Protein AF-G0P6K8-F1 (afdb_monomer_lite)

Secondary structure (DSSP, 8-state):
--HHHHHHHHHHHHHHHHHHHHHHHHHHHHHHHHHHHHHHHHHHHHHHHHHHHS---HHHHHHHHHHHHHHHHHHHHHHHHHHHHHHHHHHHHHHHHHHHHHHHHHHHHHHHHHHHHHHHHHHHHHHHHHHHHHHHHHHHHHHHHHHHHHHHHHHHHHHHHHHHHHHHHHHHHHHHHHHHHHHHHHHHHHHHHHHHHHHHHHHHHHHHHHS--HHHHHHHHHTTT-SS-------PPP------------------PPP---EEEEEE-SSTT--EEEEEE-SPP-----

Radius of gyration: 83.39 Å; chains: 1; bounding box: 131×69×242 Å

Organism: Caenorhabditis brenneri (NCBI:txid135651)

Structure (mmCIF, N/CA/C/O backbone):
data_AF-G0P6K8-F1
#
_entry.id   AF-G0P6K8-F1
#
loop_
_atom_site.group_PDB
_atom_site.id
_atom_site.type_symbol
_atom_site.label_atom_id
_atom_site.label_alt_id
_atom_site.label_comp_id
_atom_site.label_asym_id
_atom_site.label_entity_id
_atom_site.label_seq_id
_atom_site.pdbx_PDB_ins_code
_atom_site.Cartn_x
_atom_site.Cartn_y
_atom_site.Cartn_z
_atom_site.occupancy
_atom_site.B_iso_or_equiv
_atom_site.auth_seq_id
_atom_site.auth_comp_id
_atom_site.auth_asym_id
_atom_site.auth_atom_id
_atom_site.pdbx_PDB_model_num
ATOM 1 N N . MET A 1 1 ? 6.582 48.819 -122.903 1.00 53.62 1 MET A N 1
ATOM 2 C CA . MET A 1 1 ? 7.320 48.008 -121.915 1.00 53.62 1 MET A CA 1
ATOM 3 C C . MET A 1 1 ? 8.246 48.982 -121.225 1.00 53.62 1 MET A C 1
ATOM 5 O O . MET A 1 1 ? 9.101 49.530 -121.904 1.00 53.62 1 MET A O 1
ATOM 9 N N . ASP A 1 2 ? 7.953 49.317 -119.971 1.00 52.84 2 ASP A N 1
ATOM 10 C CA . ASP A 1 2 ? 8.555 50.463 -119.283 1.00 52.84 2 ASP A CA 1
ATOM 11 C C . ASP A 1 2 ? 10.047 50.235 -119.017 1.00 52.84 2 ASP A C 1
ATOM 13 O O . ASP A 1 2 ? 10.419 49.324 -118.277 1.00 52.84 2 ASP A O 1
ATOM 17 N N . GLU A 1 3 ? 10.904 51.078 -119.603 1.00 60.59 3 GLU A N 1
ATOM 18 C CA . GLU A 1 3 ? 12.368 51.032 -119.436 1.00 60.59 3 GLU A CA 1
ATOM 19 C C . GLU A 1 3 ? 12.798 51.116 -117.960 1.00 60.59 3 GLU A C 1
ATOM 21 O O . GLU A 1 3 ? 13.799 50.516 -117.561 1.00 60.59 3 GLU A O 1
ATOM 26 N N . ALA A 1 4 ? 11.997 51.783 -117.123 1.00 62.47 4 ALA A N 1
ATOM 27 C CA . ALA A 1 4 ? 12.200 51.859 -115.679 1.00 62.47 4 ALA A CA 1
ATOM 28 C C . ALA A 1 4 ? 12.105 50.481 -114.991 1.00 62.47 4 ALA A C 1
ATOM 30 O O . ALA A 1 4 ? 12.953 50.149 -114.165 1.00 62.47 4 ALA A O 1
ATOM 31 N N . ALA A 1 5 ? 11.146 49.636 -115.388 1.00 61.59 5 ALA A N 1
ATOM 32 C CA . ALA A 1 5 ? 10.978 48.297 -114.818 1.00 61.59 5 ALA A CA 1
ATOM 33 C C . ALA A 1 5 ? 12.117 47.345 -115.229 1.00 61.59 5 ALA A C 1
ATOM 35 O O . ALA A 1 5 ? 12.502 46.455 -114.470 1.00 61.59 5 ALA A O 1
ATOM 36 N N . THR A 1 6 ? 12.699 47.538 -116.418 1.00 63.38 6 THR A N 1
ATOM 37 C CA . THR A 1 6 ? 13.865 46.762 -116.871 1.00 63.38 6 THR A CA 1
ATOM 38 C C . THR A 1 6 ? 15.174 47.177 -116.193 1.00 63.38 6 THR A C 1
ATOM 40 O O . THR A 1 6 ? 16.008 46.309 -115.934 1.00 63.38 6 THR A O 1
ATOM 43 N N . LEU A 1 7 ? 15.344 48.461 -115.853 1.00 62.16 7 LEU A N 1
ATOM 44 C CA . LEU A 1 7 ? 16.498 48.966 -115.094 1.00 62.16 7 LEU A CA 1
ATOM 45 C C . LEU A 1 7 ? 16.468 48.511 -113.624 1.00 62.16 7 LEU A C 1
ATOM 47 O O . LEU A 1 7 ? 17.504 48.117 -113.087 1.00 62.16 7 LEU A O 1
ATOM 51 N N . GLU A 1 8 ? 15.290 48.472 -112.993 1.00 69.44 8 GLU A N 1
ATOM 52 C CA . GLU A 1 8 ? 15.123 47.895 -111.648 1.00 69.44 8 GLU A CA 1
ATOM 53 C C . GLU A 1 8 ? 15.393 46.380 -111.620 1.00 69.44 8 GLU A C 1
ATOM 55 O O . GLU A 1 8 ? 16.045 45.875 -110.709 1.00 69.44 8 GLU A O 1
ATOM 60 N N . LEU A 1 9 ? 14.969 45.629 -112.640 1.00 72.44 9 LEU A N 1
ATOM 61 C CA . LEU A 1 9 ? 15.262 44.192 -112.736 1.00 72.44 9 LEU A CA 1
ATOM 62 C C . LEU A 1 9 ? 16.755 43.890 -112.947 1.00 72.44 9 LEU A C 1
ATOM 64 O O . LEU A 1 9 ? 17.258 42.891 -112.427 1.00 72.44 9 LEU A O 1
ATOM 68 N N . GLN A 1 10 ? 17.472 44.732 -113.696 1.00 75.62 10 GLN A N 1
ATOM 69 C CA . GLN A 1 10 ? 18.919 44.592 -113.880 1.00 75.62 10 GLN A CA 1
ATOM 70 C C . GLN A 1 10 ? 19.691 44.924 -112.600 1.00 75.62 10 GLN A C 1
ATOM 72 O O . GLN A 1 10 ? 20.582 44.157 -112.236 1.00 75.62 10 GLN A O 1
ATOM 77 N N . SER A 1 11 ? 19.307 45.977 -111.871 1.00 77.62 11 SER A N 1
ATOM 78 C CA . SER A 1 11 ? 19.951 46.320 -110.597 1.00 77.62 11 SER A CA 1
ATOM 79 C C . SER A 1 11 ? 19.726 45.240 -109.533 1.00 77.62 11 SER A C 1
ATOM 81 O O . SER A 1 11 ? 20.667 44.839 -108.849 1.00 77.62 11 SER A O 1
ATOM 83 N N . VAL A 1 12 ? 18.521 44.661 -109.455 1.00 77.62 12 VAL A N 1
ATOM 84 C CA . VAL A 1 12 ? 18.243 43.512 -108.575 1.00 77.62 12 VAL A CA 1
ATOM 85 C C . VAL A 1 12 ? 19.089 42.296 -108.966 1.00 77.62 12 VAL A C 1
ATOM 87 O O . VAL A 1 12 ? 19.609 41.599 -108.093 1.00 77.62 12 VAL A O 1
ATOM 90 N N . LYS A 1 13 ? 19.283 42.038 -110.265 1.00 82.75 13 LYS A N 1
ATOM 91 C CA . LYS A 1 13 ? 20.112 40.922 -110.742 1.00 82.75 13 LYS A CA 1
ATOM 92 C C . LYS A 1 13 ? 21.596 41.116 -110.418 1.00 82.75 13 LYS A C 1
ATOM 94 O O . LYS A 1 13 ? 22.233 40.166 -109.974 1.00 82.75 13 LYS A O 1
ATOM 99 N N . GLU A 1 14 ? 22.126 42.328 -110.569 1.00 83.81 14 GLU A N 1
ATOM 100 C CA . GLU A 1 14 ? 23.500 42.657 -110.169 1.00 83.81 14 GLU A CA 1
ATOM 101 C C . GLU A 1 14 ? 23.711 42.500 -108.662 1.00 83.81 14 GLU A C 1
ATOM 103 O O . GLU A 1 14 ? 24.714 41.925 -108.239 1.00 83.81 14 GLU A O 1
ATOM 108 N N . VAL A 1 15 ? 22.744 42.928 -107.843 1.00 81.94 15 VAL A N 1
ATOM 109 C CA . VAL A 1 15 ? 22.785 42.726 -106.387 1.00 81.94 15 VAL A CA 1
ATOM 110 C C . VAL A 1 15 ? 22.786 41.234 -106.046 1.00 81.94 15 VAL A C 1
ATOM 112 O O . VAL A 1 15 ? 23.606 40.792 -105.244 1.00 81.94 15 VAL A O 1
ATOM 115 N N . VAL A 1 16 ? 21.932 40.429 -106.685 1.00 82.75 16 VAL A N 1
ATOM 116 C CA . VAL A 1 16 ? 21.894 38.971 -106.471 1.00 82.75 16 VAL A CA 1
ATOM 117 C C . VAL A 1 16 ? 23.196 38.298 -106.913 1.00 82.75 16 VAL A C 1
ATOM 119 O O . VAL A 1 16 ? 23.698 37.415 -106.214 1.00 82.75 16 VAL A O 1
ATOM 122 N N . ASP A 1 17 ? 23.771 38.702 -108.044 1.00 86.69 17 ASP A N 1
ATOM 123 C CA . ASP A 1 17 ? 25.026 38.135 -108.539 1.00 86.69 17 ASP A CA 1
ATOM 124 C C . ASP A 1 17 ? 26.228 38.550 -107.675 1.00 86.69 17 ASP A C 1
ATOM 126 O O . ASP A 1 17 ? 27.128 37.733 -107.455 1.00 86.69 17 ASP A O 1
ATOM 130 N N . ASN A 1 18 ? 26.220 39.758 -107.105 1.00 86.62 18 ASN A N 1
ATOM 131 C CA . ASN A 1 18 ? 27.211 40.187 -106.117 1.00 86.62 18 ASN A CA 1
ATOM 132 C C . ASN A 1 18 ? 27.072 39.401 -104.809 1.00 86.62 18 ASN A C 1
ATOM 134 O O . ASN A 1 18 ? 28.056 38.824 -104.352 1.00 86.62 18 ASN A O 1
ATOM 138 N N . ILE A 1 19 ? 25.851 39.233 -104.285 1.00 84.50 19 ILE A N 1
ATOM 139 C CA . ILE A 1 19 ? 25.597 38.385 -103.108 1.00 84.50 19 ILE A CA 1
ATOM 140 C C . ILE A 1 19 ? 26.076 36.950 -103.362 1.00 84.50 19 ILE A C 1
ATOM 142 O O . ILE A 1 19 ? 26.694 36.337 -102.492 1.00 84.50 19 ILE A O 1
ATOM 146 N N . ARG A 1 20 ? 25.852 36.393 -104.559 1.00 86.00 20 ARG A N 1
ATOM 147 C CA . ARG A 1 20 ? 26.347 35.053 -104.920 1.00 86.00 20 ARG A CA 1
ATOM 148 C C . ARG A 1 20 ? 27.871 34.978 -104.946 1.00 86.00 20 ARG A C 1
ATOM 150 O O . ARG A 1 20 ? 28.426 33.984 -104.471 1.00 86.00 20 ARG A O 1
ATOM 157 N N . LYS A 1 21 ? 28.551 35.988 -105.497 1.00 88.19 21 LYS A N 1
ATOM 158 C CA . LYS A 1 21 ? 30.021 36.056 -105.516 1.00 88.19 21 LYS A CA 1
ATOM 159 C C . LYS A 1 21 ? 30.587 36.170 -104.102 1.00 88.19 21 LYS A C 1
ATOM 161 O O . LYS A 1 21 ? 31.484 35.396 -103.767 1.00 88.19 21 LYS A O 1
ATOM 166 N N . ASP A 1 22 ? 30.007 37.026 -103.268 1.00 87.50 22 ASP A N 1
ATOM 167 C CA . ASP A 1 22 ? 30.423 37.221 -101.878 1.00 87.50 22 ASP A CA 1
ATOM 168 C C . ASP A 1 22 ? 30.191 35.958 -101.047 1.00 87.50 22 ASP A C 1
ATOM 170 O O . ASP A 1 22 ? 31.093 35.491 -100.352 1.00 87.50 22 ASP A O 1
ATOM 174 N N . THR A 1 23 ? 29.031 35.314 -101.206 1.00 84.50 23 THR A N 1
ATOM 175 C CA . THR A 1 23 ? 28.727 34.043 -100.529 1.00 84.50 23 THR A CA 1
ATOM 176 C C . THR A 1 23 ? 29.703 32.947 -100.957 1.00 84.50 23 THR A C 1
ATOM 178 O O . THR A 1 23 ? 30.207 32.196 -100.122 1.00 84.50 23 THR A O 1
ATOM 181 N N . LYS A 1 24 ? 30.030 32.862 -102.254 1.00 88.31 24 LYS A N 1
ATOM 182 C CA . LYS A 1 24 ? 31.015 31.898 -102.764 1.00 88.31 24 LYS A CA 1
ATOM 183 C C . LYS A 1 24 ? 32.407 32.169 -102.197 1.00 88.31 24 LYS A C 1
ATOM 185 O O . LYS A 1 24 ? 33.086 31.221 -101.805 1.00 88.31 24 LYS A O 1
ATOM 190 N N . HIS A 1 25 ? 32.832 33.430 -102.138 1.00 87.88 25 HIS A N 1
ATOM 191 C CA . HIS A 1 25 ? 34.118 33.786 -101.550 1.00 87.88 25 HIS A CA 1
ATOM 192 C C . HIS A 1 25 ? 34.152 33.442 -100.055 1.00 87.88 25 HIS A C 1
ATOM 194 O O . HIS A 1 25 ? 35.120 32.828 -99.601 1.00 87.88 25 HIS A O 1
ATOM 200 N N . MET A 1 26 ? 33.093 33.761 -99.309 1.00 88.25 26 MET A N 1
ATOM 201 C CA . MET A 1 26 ? 32.987 33.458 -97.882 1.00 88.25 26 MET A CA 1
ATOM 202 C C . MET A 1 26 ? 33.064 31.949 -97.624 1.00 88.25 26 MET A C 1
ATOM 204 O O . MET A 1 26 ? 33.863 31.509 -96.800 1.00 88.25 26 MET A O 1
ATOM 208 N N . LEU A 1 27 ? 32.324 31.141 -98.390 1.00 86.00 27 LEU A N 1
ATOM 209 C CA . LEU A 1 27 ? 32.357 29.679 -98.285 1.00 86.00 27 LEU A CA 1
ATOM 210 C C . LEU A 1 27 ? 33.733 29.093 -98.629 1.00 86.00 27 LEU A C 1
ATOM 212 O O . LEU A 1 27 ? 34.187 28.164 -97.963 1.00 86.00 27 LEU A O 1
ATOM 216 N N . MET A 1 28 ? 34.419 29.633 -99.640 1.00 87.50 28 MET A N 1
ATOM 217 C CA . MET A 1 28 ? 35.783 29.205 -99.970 1.00 87.50 28 MET A CA 1
ATOM 218 C C . MET A 1 28 ? 36.776 29.562 -98.860 1.00 87.50 28 MET A C 1
ATOM 220 O O . MET A 1 28 ? 37.625 28.734 -98.532 1.00 87.50 28 MET A O 1
ATOM 224 N N . SER A 1 29 ? 36.634 30.738 -98.240 1.00 86.81 29 SER A N 1
ATOM 225 C CA . SER A 1 29 ? 37.461 31.161 -97.103 1.00 86.81 29 SER A CA 1
ATOM 226 C C . SER A 1 29 ? 37.227 30.267 -95.881 1.00 86.81 29 SER A C 1
ATOM 228 O O . SER A 1 29 ? 38.181 29.733 -95.319 1.00 86.81 29 SER A O 1
ATOM 230 N N . MET A 1 30 ? 35.960 29.997 -95.541 1.00 81.38 30 MET A N 1
ATOM 231 C CA . MET A 1 30 ? 35.591 29.074 -94.460 1.00 81.38 30 MET A CA 1
ATOM 232 C C . MET A 1 30 ? 36.133 27.664 -94.703 1.00 81.38 30 MET A C 1
ATOM 234 O O . MET A 1 30 ? 36.677 27.045 -93.793 1.00 81.38 30 MET A O 1
ATOM 238 N N . LYS A 1 31 ? 36.042 27.152 -95.937 1.00 85.31 31 LYS A N 1
ATOM 239 C CA . LYS A 1 31 ? 36.607 25.845 -96.296 1.00 85.31 31 LYS A CA 1
ATOM 240 C C . LYS A 1 31 ? 38.127 25.824 -96.125 1.00 85.31 31 LYS A C 1
ATOM 242 O O . LYS A 1 31 ? 38.676 24.826 -95.664 1.00 85.31 31 LYS A O 1
ATOM 247 N N . GLN A 1 32 ? 38.813 26.906 -96.483 1.00 84.31 32 GLN A N 1
ATOM 248 C CA . GLN A 1 32 ? 40.264 27.003 -96.354 1.00 84.31 32 GLN A CA 1
ATOM 249 C C . GLN A 1 32 ? 40.702 27.098 -94.883 1.00 84.31 32 GLN A C 1
ATOM 251 O O . GLN A 1 32 ? 41.683 26.463 -94.503 1.00 84.31 32 GLN A O 1
ATOM 256 N N . GLU A 1 33 ? 39.961 27.815 -94.034 1.00 82.19 33 GLU A N 1
ATOM 257 C CA . GLU A 1 33 ? 40.163 27.806 -92.578 1.00 82.19 33 GLU A CA 1
ATOM 258 C C . GLU A 1 33 ? 39.869 26.438 -91.957 1.00 82.19 33 GLU A C 1
ATOM 260 O O . GLU A 1 33 ? 40.630 25.966 -91.114 1.00 82.19 33 GLU A O 1
ATOM 265 N N . GLN A 1 34 ? 38.817 25.753 -92.409 1.00 81.50 34 GLN A N 1
ATOM 266 C CA . GLN A 1 34 ? 38.500 24.402 -91.955 1.00 81.50 34 GLN A CA 1
ATOM 267 C C . GLN A 1 34 ? 39.594 23.397 -92.348 1.00 81.50 34 GLN A C 1
ATOM 269 O O . GLN A 1 34 ? 39.933 22.515 -91.564 1.00 81.50 34 GLN A O 1
ATOM 274 N N . MET A 1 35 ? 40.202 23.544 -93.530 1.00 78.12 35 MET A N 1
ATOM 275 C CA . MET A 1 35 ? 41.355 22.723 -93.909 1.00 78.12 35 MET A CA 1
ATOM 276 C C . MET A 1 35 ? 42.590 23.045 -93.069 1.00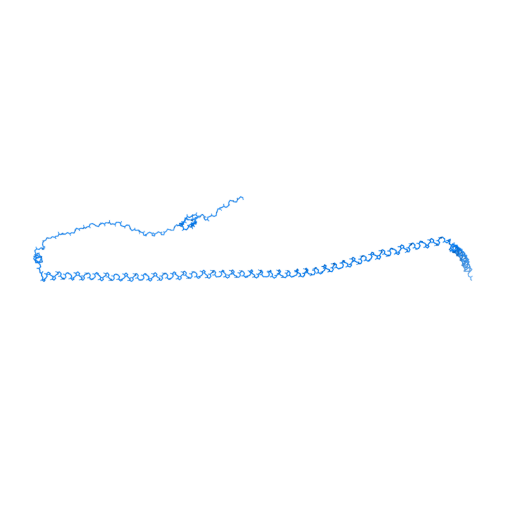 78.12 35 MET A C 1
ATOM 278 O O . MET A 1 35 ? 43.231 22.123 -92.583 1.00 78.12 35 MET A O 1
ATOM 282 N N . LYS A 1 36 ? 42.872 24.324 -92.788 1.00 81.00 36 LYS A N 1
ATOM 283 C CA . LYS A 1 36 ? 43.971 24.708 -91.885 1.00 81.00 36 LYS A CA 1
ATOM 284 C C . LYS A 1 36 ? 43.778 24.165 -90.467 1.00 81.00 36 LYS A C 1
ATOM 286 O O . LYS A 1 36 ? 44.744 23.713 -89.861 1.00 81.00 36 LYS A O 1
ATOM 291 N N . THR A 1 37 ? 42.555 24.195 -89.934 1.00 77.88 37 THR A N 1
ATOM 292 C CA . THR A 1 37 ? 42.265 23.634 -88.605 1.00 77.88 37 THR A CA 1
ATOM 293 C C . THR A 1 37 ? 42.347 22.111 -88.618 1.00 77.88 37 THR A C 1
ATOM 295 O O . THR A 1 37 ? 42.960 21.539 -87.723 1.00 77.88 37 THR A O 1
ATOM 298 N N . SER A 1 38 ? 41.831 21.451 -89.658 1.00 78.81 38 SER A N 1
ATOM 299 C CA . SER A 1 38 ? 41.989 20.005 -89.854 1.00 78.81 38 SER A CA 1
ATOM 300 C C . SER A 1 38 ? 43.462 19.595 -89.928 1.00 78.81 38 SER A C 1
ATOM 302 O O . SER A 1 38 ? 43.866 18.659 -89.243 1.00 78.81 38 SER A O 1
ATOM 304 N N . ASP A 1 39 ? 44.282 20.310 -90.699 1.00 78.12 39 ASP A N 1
ATOM 305 C CA . ASP A 1 39 ? 45.720 20.053 -90.814 1.00 78.12 39 ASP A CA 1
ATOM 306 C C . ASP A 1 39 ? 46.452 20.328 -89.494 1.00 78.12 39 ASP A C 1
ATOM 308 O O . ASP A 1 39 ? 47.343 19.569 -89.110 1.00 78.12 39 ASP A O 1
ATOM 312 N N . PHE A 1 40 ? 46.044 21.364 -88.753 1.00 79.06 40 PHE A N 1
ATOM 313 C CA . PHE A 1 40 ? 46.557 21.648 -87.414 1.00 79.06 40 PHE A CA 1
ATOM 314 C C . PHE A 1 40 ? 46.259 20.502 -86.439 1.00 79.06 40 PHE A C 1
ATOM 316 O O . PHE A 1 40 ? 47.179 20.010 -85.786 1.00 79.06 40 PHE A O 1
ATOM 323 N N . PHE A 1 41 ? 45.013 20.019 -86.376 1.00 75.44 41 PHE A N 1
ATOM 324 C CA . PHE A 1 41 ? 44.650 18.879 -85.529 1.00 75.44 41 PHE A CA 1
ATOM 325 C C . PHE A 1 41 ? 45.327 17.585 -85.989 1.00 75.44 41 PHE A C 1
ATOM 327 O O . PHE A 1 41 ? 45.809 16.824 -85.155 1.00 75.44 41 PHE A O 1
ATOM 334 N N . ALA A 1 42 ? 45.444 17.346 -87.296 1.00 75.50 42 ALA A N 1
ATOM 335 C CA . ALA A 1 42 ? 46.145 16.182 -87.833 1.00 75.50 42 ALA A CA 1
ATOM 336 C C . ALA A 1 42 ? 47.650 16.207 -87.516 1.00 75.50 42 ALA A C 1
ATOM 338 O O . ALA A 1 42 ? 48.246 15.157 -87.274 1.00 75.50 42 ALA A O 1
ATOM 339 N N . ASN A 1 43 ? 48.277 17.385 -87.498 1.00 76.50 43 ASN A N 1
ATOM 340 C CA . ASN A 1 43 ? 49.673 17.546 -87.093 1.00 76.50 43 ASN A CA 1
ATOM 341 C C . ASN A 1 43 ? 49.848 17.411 -85.577 1.00 76.50 43 ASN A C 1
ATOM 343 O O . ASN A 1 43 ? 50.772 16.731 -85.148 1.00 76.50 43 ASN A O 1
ATOM 347 N N . GLN A 1 44 ? 48.941 17.969 -84.772 1.00 75.75 44 GLN A N 1
ATOM 348 C CA . GLN A 1 44 ? 48.914 17.782 -83.315 1.00 75.75 44 GLN A CA 1
ATOM 349 C C . GLN A 1 44 ? 48.756 16.304 -82.941 1.00 75.75 44 GLN A C 1
ATOM 351 O O . GLN A 1 44 ? 49.506 15.794 -82.116 1.00 75.75 44 GLN A O 1
ATOM 356 N N . LEU A 1 45 ? 47.832 15.589 -83.591 1.00 74.00 45 LEU A N 1
ATOM 357 C CA . LEU A 1 45 ? 47.613 14.159 -83.367 1.00 74.00 45 LEU A CA 1
ATOM 358 C C . LEU A 1 45 ? 48.785 13.306 -83.859 1.00 74.00 45 LEU A C 1
ATOM 360 O O . LEU A 1 45 ? 49.106 12.313 -83.214 1.00 74.00 45 LEU A O 1
ATOM 364 N N . ARG A 1 46 ? 49.449 13.686 -84.962 1.00 75.69 46 ARG A N 1
ATOM 365 C CA . ARG A 1 46 ? 50.703 13.045 -85.392 1.00 75.69 46 ARG A CA 1
ATOM 366 C C . ARG A 1 46 ? 51.824 13.277 -84.390 1.00 75.69 46 ARG A C 1
ATOM 368 O O . ARG A 1 46 ? 52.477 12.318 -84.026 1.00 75.69 46 ARG A O 1
ATOM 375 N N . HIS A 1 47 ? 51.980 14.493 -83.876 1.00 73.69 47 HIS A N 1
ATOM 376 C CA . HIS A 1 47 ? 53.012 14.793 -82.890 1.00 73.69 47 HIS A CA 1
ATOM 377 C C . HIS A 1 47 ? 52.763 14.080 -81.552 1.00 73.69 47 HIS A C 1
ATOM 379 O O . HIS A 1 47 ? 53.681 13.492 -80.996 1.00 73.69 47 HIS A O 1
ATOM 385 N N . LEU A 1 48 ? 51.511 14.039 -81.079 1.00 70.19 48 LEU A N 1
ATOM 386 C CA . LEU A 1 48 ? 51.098 13.228 -79.927 1.00 70.19 48 LEU A CA 1
ATOM 387 C C . LEU A 1 48 ? 51.342 11.741 -80.167 1.00 70.19 48 LEU A C 1
ATOM 389 O O . LEU A 1 48 ? 51.848 11.053 -79.289 1.00 70.19 48 LEU A O 1
ATOM 393 N N . ARG A 1 49 ? 51.012 11.243 -81.361 1.00 70.50 49 ARG A N 1
ATOM 394 C CA . ARG A 1 49 ? 51.313 9.870 -81.756 1.00 70.50 49 ARG A CA 1
ATOM 395 C C . ARG A 1 49 ? 52.820 9.617 -81.748 1.00 70.50 49 ARG A C 1
ATOM 397 O O . ARG A 1 49 ? 53.212 8.579 -81.244 1.00 70.50 49 ARG A O 1
ATOM 404 N N . ASP A 1 50 ? 53.639 10.521 -82.267 1.00 67.38 50 ASP A N 1
ATOM 405 C CA . ASP A 1 50 ? 55.096 10.376 -82.296 1.00 67.38 50 ASP A CA 1
ATOM 406 C C . ASP A 1 50 ? 55.688 10.425 -80.879 1.00 67.38 50 ASP A C 1
ATOM 408 O O . ASP A 1 50 ? 56.592 9.660 -80.594 1.00 67.38 50 ASP A O 1
ATOM 412 N N . ILE A 1 51 ? 55.114 11.204 -79.953 1.00 67.00 51 ILE A N 1
ATOM 413 C CA . ILE A 1 51 ? 55.469 11.191 -78.519 1.00 67.00 51 ILE A CA 1
ATOM 414 C C . ILE A 1 51 ? 55.027 9.884 -77.838 1.00 67.00 51 ILE A C 1
ATOM 416 O O . ILE A 1 51 ? 55.722 9.351 -76.979 1.00 67.00 51 ILE A O 1
ATOM 420 N N . CYS A 1 52 ? 53.860 9.347 -78.200 1.00 60.25 52 CYS A N 1
ATOM 421 C CA . CYS A 1 52 ? 53.359 8.083 -77.655 1.00 60.25 52 CYS A CA 1
ATOM 422 C C . CYS A 1 52 ? 54.014 6.839 -78.285 1.00 60.25 52 CYS A C 1
ATOM 424 O O . CYS A 1 52 ? 53.936 5.760 -77.699 1.00 60.25 52 CYS A O 1
ATOM 426 N N . LEU A 1 53 ? 54.592 6.968 -79.484 1.00 58.94 53 LEU A N 1
ATOM 427 C CA . LEU A 1 53 ? 55.274 5.909 -80.235 1.00 58.94 53 LEU A CA 1
ATOM 428 C C . LEU A 1 53 ? 56.801 6.050 -80.222 1.00 58.94 53 LEU A C 1
ATOM 430 O O . LEU A 1 53 ? 57.482 5.100 -80.616 1.00 58.94 53 LEU A O 1
ATOM 434 N N . GLU A 1 54 ? 57.348 7.179 -79.761 1.00 58.91 54 GLU A N 1
ATOM 435 C CA . GLU A 1 54 ? 58.715 7.236 -79.258 1.00 58.91 54 GLU A CA 1
ATOM 436 C C . GLU A 1 54 ? 58.833 6.113 -78.226 1.00 58.91 54 GLU A C 1
ATOM 438 O O . GLU A 1 54 ? 57.952 5.977 -77.370 1.00 58.91 54 GLU A O 1
ATOM 443 N N . PRO A 1 55 ? 59.850 5.241 -78.326 1.00 54.66 55 PRO A N 1
ATOM 444 C CA . PRO A 1 55 ? 60.014 4.174 -77.364 1.00 54.66 55 PRO A CA 1
ATOM 445 C C . PRO A 1 55 ? 60.208 4.849 -76.013 1.00 54.66 55 PRO A C 1
ATOM 447 O O . PRO A 1 55 ? 61.284 5.379 -75.745 1.00 54.66 55 PRO A O 1
ATOM 450 N N . ALA A 1 56 ? 59.151 4.864 -75.192 1.00 56.38 56 ALA A N 1
ATOM 451 C CA . ALA A 1 56 ? 59.232 5.284 -73.809 1.00 56.38 56 ALA A CA 1
ATOM 452 C C . ALA A 1 56 ? 60.455 4.572 -73.252 1.00 56.38 56 ALA A C 1
ATOM 454 O O . ALA A 1 56 ? 60.505 3.335 -73.276 1.00 56.38 56 ALA A O 1
ATOM 455 N N . GLU A 1 57 ? 61.474 5.344 -72.866 1.00 56.78 57 GLU A N 1
ATOM 456 C CA . GLU A 1 57 ? 62.673 4.780 -72.277 1.00 56.78 57 GLU A CA 1
ATOM 457 C C . GLU A 1 57 ? 62.198 3.753 -71.258 1.00 56.78 57 GLU A C 1
ATOM 459 O O . GLU A 1 57 ? 61.313 4.034 -70.444 1.00 56.78 57 GLU A O 1
ATOM 464 N N . SER A 1 58 ? 62.700 2.523 -71.350 1.00 62.62 58 SER A N 1
ATOM 465 C CA . SER A 1 58 ? 62.198 1.424 -70.521 1.00 62.62 58 SER A CA 1
ATOM 466 C C . SER A 1 58 ? 62.201 1.743 -69.011 1.00 62.62 58 SER A C 1
ATOM 468 O O . SER A 1 58 ? 61.589 1.008 -68.243 1.00 62.62 58 SER A O 1
ATOM 470 N N . SER A 1 59 ? 62.880 2.818 -68.593 1.00 65.56 59 SER A N 1
ATOM 471 C CA . SER A 1 59 ? 62.862 3.478 -67.287 1.00 65.56 59 SER A CA 1
ATOM 472 C C . SER A 1 59 ? 61.526 4.159 -66.932 1.00 65.56 59 SER A C 1
ATOM 474 O O . SER A 1 59 ? 61.028 3.930 -65.835 1.00 65.56 59 SER A O 1
ATOM 476 N N . ALA A 1 60 ? 60.912 4.954 -67.816 1.00 66.88 60 ALA A N 1
ATOM 477 C CA . ALA A 1 60 ? 59.696 5.724 -67.519 1.00 66.88 60 ALA A CA 1
ATOM 478 C C . ALA A 1 60 ? 58.452 4.828 -67.401 1.00 66.88 60 ALA A C 1
ATOM 480 O O . ALA A 1 60 ? 57.652 4.980 -66.476 1.00 66.88 60 ALA A O 1
ATOM 481 N N . TYR A 1 61 ? 58.326 3.834 -68.286 1.00 70.25 61 TYR A N 1
ATOM 482 C CA . TYR A 1 61 ? 57.275 2.819 -68.182 1.00 70.25 61 TYR A CA 1
ATOM 483 C C . TYR A 1 61 ? 57.453 1.952 -66.926 1.00 70.25 61 TYR A C 1
ATOM 485 O O . TYR A 1 61 ? 56.493 1.747 -66.185 1.00 70.25 61 TYR A O 1
ATOM 493 N N . ARG A 1 62 ? 58.687 1.514 -66.620 1.00 73.19 62 ARG A N 1
ATOM 494 C CA . ARG A 1 62 ? 58.988 0.799 -65.366 1.00 73.19 62 ARG A CA 1
ATOM 495 C C . ARG A 1 62 ? 58.650 1.632 -64.134 1.00 73.19 62 ARG A C 1
ATOM 497 O O . ARG A 1 62 ? 58.046 1.107 -63.209 1.00 73.19 62 ARG A O 1
ATOM 504 N N . HIS A 1 63 ? 58.952 2.927 -64.145 1.00 76.69 63 HIS A N 1
ATOM 505 C CA . HIS A 1 63 ? 58.605 3.823 -63.048 1.00 76.69 63 HIS A CA 1
ATOM 506 C C . HIS A 1 63 ? 57.084 3.943 -62.849 1.00 76.69 63 HIS A C 1
ATOM 508 O O . HIS A 1 63 ? 56.607 3.888 -61.717 1.00 76.69 63 HIS A O 1
ATOM 514 N N . GLY A 1 64 ? 56.310 4.039 -63.936 1.00 78.62 64 GLY A N 1
ATOM 515 C CA . GLY A 1 64 ? 54.846 4.031 -63.878 1.00 78.62 64 GLY A CA 1
ATOM 516 C C . GLY A 1 64 ? 54.273 2.724 -63.317 1.00 78.62 64 GLY A C 1
ATOM 517 O O . GLY A 1 64 ? 53.363 2.764 -62.489 1.00 78.62 64 GLY A O 1
ATOM 518 N N . VAL A 1 65 ? 54.839 1.578 -63.709 1.00 77.81 65 VAL A N 1
ATOM 519 C CA . VAL A 1 65 ? 54.463 0.258 -63.173 1.00 77.81 65 VAL A CA 1
ATOM 520 C C . VAL A 1 65 ? 54.815 0.144 -61.687 1.00 77.81 65 VAL A C 1
ATOM 522 O O . VAL A 1 65 ? 53.951 -0.222 -60.899 1.00 77.81 65 VAL A O 1
ATOM 525 N N . GLU A 1 66 ? 56.016 0.552 -61.266 1.00 78.62 66 GLU A N 1
ATOM 526 C CA . GLU A 1 66 ? 56.412 0.549 -59.848 1.00 78.62 66 GLU A CA 1
ATOM 527 C C . GLU A 1 66 ? 55.506 1.435 -58.981 1.00 78.62 66 GLU A C 1
ATOM 529 O O . GLU A 1 66 ? 55.175 1.075 -57.850 1.00 78.62 66 GLU A O 1
ATOM 534 N N . ILE A 1 67 ? 55.095 2.604 -59.484 1.00 85.44 67 ILE A N 1
ATOM 535 C CA . ILE A 1 67 ? 54.142 3.473 -58.780 1.00 85.44 67 ILE A CA 1
ATOM 536 C C . ILE A 1 67 ? 52.772 2.797 -58.690 1.00 85.44 67 ILE A C 1
ATOM 538 O O . ILE A 1 67 ? 52.159 2.815 -57.623 1.00 85.44 67 ILE A O 1
ATOM 542 N N . ALA A 1 68 ? 52.290 2.189 -59.775 1.00 80.31 68 ALA A N 1
ATOM 543 C CA . ALA A 1 68 ? 51.015 1.479 -59.780 1.00 80.31 68 ALA A CA 1
ATOM 544 C C . ALA A 1 68 ? 51.021 0.282 -58.813 1.00 80.31 68 ALA A C 1
ATOM 546 O O . ALA A 1 68 ? 50.062 0.108 -58.066 1.00 80.31 68 ALA A O 1
ATOM 547 N N . GLU A 1 69 ? 52.111 -0.487 -58.750 1.00 80.56 69 GLU A N 1
ATOM 548 C CA . GLU A 1 69 ? 52.288 -1.600 -57.808 1.00 80.56 69 GLU A CA 1
ATOM 549 C C . GLU A 1 69 ? 52.369 -1.116 -56.352 1.00 80.56 69 GLU A C 1
ATOM 551 O O . GLU A 1 69 ? 51.713 -1.674 -55.466 1.00 80.56 69 GLU A O 1
ATOM 556 N N . ARG A 1 70 ? 53.105 -0.027 -56.079 1.00 87.31 70 ARG A N 1
ATOM 557 C CA . ARG A 1 70 ? 53.123 0.598 -54.743 1.00 87.31 70 ARG A CA 1
ATOM 558 C C . ARG A 1 70 ? 51.737 1.101 -54.342 1.00 87.31 70 ARG A C 1
ATOM 560 O O . ARG A 1 70 ? 51.310 0.881 -53.214 1.00 87.31 70 ARG A O 1
ATOM 567 N N . ASN A 1 71 ? 51.001 1.725 -55.254 1.00 90.38 71 ASN A N 1
ATOM 568 C CA . ASN A 1 71 ? 49.646 2.190 -54.974 1.00 90.38 71 ASN A CA 1
ATOM 569 C C . ASN A 1 71 ? 48.674 1.023 -54.763 1.00 90.38 71 ASN A C 1
ATOM 571 O O . ASN A 1 71 ? 47.866 1.078 -53.843 1.00 90.38 71 ASN A O 1
ATOM 575 N N . ALA A 1 72 ? 48.775 -0.051 -55.550 1.00 88.06 72 ALA A N 1
ATOM 576 C CA . ALA A 1 72 ? 47.948 -1.245 -55.390 1.00 88.06 72 ALA A CA 1
ATOM 577 C C . ALA A 1 72 ? 48.205 -1.948 -54.047 1.00 88.06 72 ALA A C 1
ATOM 579 O O . ALA A 1 72 ? 47.261 -2.340 -53.365 1.00 88.06 72 ALA A O 1
ATOM 580 N N . THR A 1 73 ? 49.467 -2.051 -53.622 1.00 89.38 73 THR A N 1
ATOM 581 C CA . THR A 1 73 ? 49.820 -2.627 -52.311 1.00 89.38 73 THR A CA 1
ATOM 582 C C . THR A 1 73 ? 49.353 -1.751 -51.148 1.00 89.38 73 THR A C 1
ATOM 584 O O . THR A 1 73 ? 48.831 -2.274 -50.163 1.00 89.38 73 THR A O 1
ATOM 587 N N . LEU A 1 74 ? 49.467 -0.422 -51.265 1.00 92.44 74 LEU A N 1
ATOM 588 C CA . LEU A 1 74 ? 48.907 0.511 -50.284 1.00 92.44 74 LEU A CA 1
ATOM 589 C C . LEU A 1 74 ? 47.380 0.407 -50.209 1.00 92.44 74 LEU A C 1
ATOM 591 O O . LEU A 1 74 ? 46.844 0.333 -49.107 1.00 92.44 74 LEU A O 1
ATOM 595 N N . LEU A 1 75 ? 46.690 0.346 -51.353 1.00 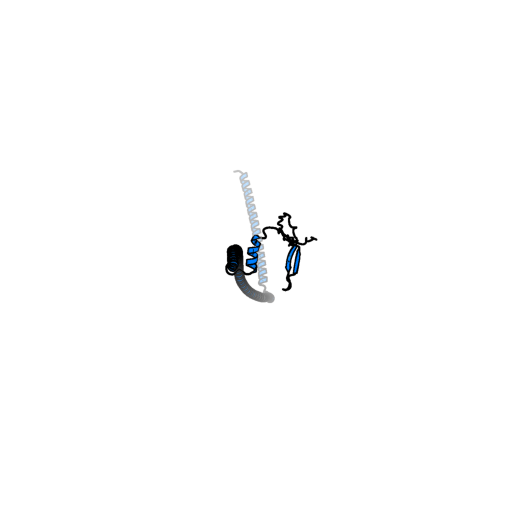91.88 75 LEU A N 1
ATOM 596 C CA . LEU A 1 75 ? 45.237 0.173 -51.401 1.00 91.88 75 LEU A CA 1
ATOM 597 C C . LEU A 1 75 ? 44.811 -1.145 -50.748 1.00 91.88 75 LEU A C 1
ATOM 599 O O . LEU A 1 75 ? 43.955 -1.120 -49.866 1.00 91.88 75 LEU A O 1
ATOM 603 N N . SER A 1 76 ? 45.472 -2.260 -51.074 1.00 91.50 76 SER A N 1
ATOM 604 C CA . SER A 1 76 ? 45.212 -3.564 -50.447 1.00 91.50 76 SER A CA 1
ATOM 605 C C . SER A 1 76 ? 45.364 -3.504 -48.924 1.00 91.50 76 SER A C 1
ATOM 607 O O . SER A 1 76 ? 44.520 -4.017 -48.194 1.00 91.50 76 SER A O 1
ATOM 609 N N . LYS A 1 77 ? 46.399 -2.820 -48.420 1.00 94.06 77 LYS A N 1
ATOM 610 C CA . LYS A 1 77 ? 46.592 -2.642 -46.976 1.00 94.06 77 LYS A CA 1
ATOM 611 C C . LYS A 1 77 ? 45.491 -1.783 -46.347 1.00 94.06 77 LYS A C 1
ATOM 613 O O . LYS A 1 77 ? 44.990 -2.115 -45.278 1.00 94.06 77 LYS A O 1
ATOM 618 N N . THR A 1 78 ? 45.080 -0.700 -47.010 1.00 93.94 78 THR A N 1
ATOM 619 C CA . THR A 1 78 ? 43.966 0.121 -46.512 1.00 93.94 78 THR A CA 1
ATOM 620 C C . THR A 1 78 ? 42.640 -0.638 -46.515 1.00 93.94 78 THR A C 1
ATOM 622 O O . THR A 1 78 ? 41.841 -0.452 -45.602 1.00 93.94 78 THR A O 1
ATOM 625 N N . GLU A 1 79 ? 42.405 -1.522 -47.488 1.00 93.50 79 GLU A N 1
ATOM 626 C CA . GLU A 1 79 ? 41.228 -2.396 -47.512 1.00 93.50 79 GLU A CA 1
ATOM 627 C C . GLU A 1 79 ? 41.243 -3.392 -46.347 1.00 93.50 79 GLU A C 1
ATOM 629 O O . GLU A 1 79 ? 40.220 -3.562 -45.681 1.00 93.50 79 GLU A O 1
ATOM 634 N N . GLU A 1 80 ? 42.397 -3.994 -46.045 1.00 94.81 80 GLU A N 1
ATOM 635 C CA . GLU A 1 80 ? 42.572 -4.858 -44.871 1.00 94.81 80 GLU A CA 1
ATOM 636 C C . GLU A 1 80 ? 42.292 -4.107 -43.562 1.00 94.81 80 GLU A C 1
ATOM 638 O O . GLU A 1 80 ? 41.538 -4.602 -42.720 1.00 94.81 80 GLU A O 1
ATOM 643 N N . ASP A 1 81 ? 42.832 -2.895 -43.404 1.00 95.00 81 ASP A N 1
ATOM 644 C CA . ASP A 1 81 ? 42.609 -2.053 -42.223 1.00 95.00 81 ASP A CA 1
ATOM 645 C C . ASP A 1 81 ? 41.120 -1.680 -42.070 1.00 95.00 81 ASP A C 1
ATOM 647 O O . ASP A 1 81 ? 40.551 -1.764 -40.974 1.00 95.00 81 ASP A O 1
ATOM 651 N N . ILE A 1 82 ? 40.450 -1.325 -43.175 1.00 94.50 82 ILE A N 1
ATOM 652 C CA . ILE A 1 82 ? 39.004 -1.055 -43.198 1.00 94.50 82 ILE A CA 1
ATOM 653 C C . ILE A 1 82 ? 38.225 -2.313 -42.801 1.00 94.50 82 ILE A C 1
ATOM 655 O O . ILE A 1 82 ? 37.302 -2.234 -41.986 1.00 94.50 82 ILE A O 1
ATOM 659 N N . PHE A 1 83 ? 38.591 -3.480 -43.329 1.00 95.31 83 PHE A N 1
ATOM 660 C CA . PHE A 1 83 ? 37.920 -4.739 -43.017 1.00 95.31 83 PHE A CA 1
ATOM 661 C C . PHE A 1 83 ? 38.081 -5.124 -41.540 1.00 95.31 83 PHE A C 1
ATOM 663 O O . PHE A 1 83 ? 37.113 -5.532 -40.890 1.00 95.31 83 PHE A O 1
ATOM 670 N N . GLN A 1 84 ? 39.271 -4.927 -40.968 1.00 96.38 84 GLN A N 1
ATOM 671 C CA . GLN A 1 84 ? 39.512 -5.120 -39.537 1.00 96.38 84 GLN A CA 1
ATOM 672 C C . GLN A 1 84 ? 38.664 -4.164 -38.687 1.00 96.38 84 GLN A C 1
ATOM 674 O O . GLN A 1 84 ? 38.020 -4.600 -37.727 1.00 96.38 84 GLN A O 1
ATOM 679 N N . ALA A 1 85 ? 38.590 -2.882 -39.057 1.00 95.75 85 ALA A N 1
ATOM 680 C CA . ALA A 1 85 ? 37.760 -1.901 -38.361 1.00 95.75 85 ALA A CA 1
ATOM 681 C C . ALA A 1 85 ? 36.262 -2.249 -38.434 1.00 95.75 85 ALA A C 1
ATOM 683 O O . ALA A 1 85 ? 35.545 -2.131 -37.434 1.00 95.75 85 ALA A O 1
ATOM 684 N N . LEU A 1 86 ? 35.785 -2.720 -39.591 1.00 95.69 86 LEU A N 1
ATOM 685 C CA . LEU A 1 86 ? 34.407 -3.176 -39.773 1.00 95.69 86 LEU A CA 1
ATOM 686 C C . LEU A 1 86 ? 34.088 -4.388 -38.894 1.00 95.69 86 LEU A C 1
ATOM 688 O O . LEU A 1 86 ? 33.045 -4.396 -38.237 1.00 95.69 86 LEU A O 1
ATOM 692 N N . ASN A 1 87 ? 34.986 -5.371 -38.817 1.00 95.81 87 ASN A N 1
ATOM 693 C CA . ASN A 1 87 ? 34.800 -6.535 -37.949 1.00 95.81 87 ASN A CA 1
ATOM 694 C C . ASN A 1 87 ? 34.788 -6.150 -36.466 1.00 95.81 87 ASN A C 1
ATOM 696 O O . ASN A 1 87 ? 33.881 -6.549 -35.739 1.00 95.81 87 ASN A O 1
ATOM 700 N N . HIS A 1 88 ? 35.706 -5.287 -36.027 1.00 96.12 88 HIS A N 1
ATOM 701 C CA . HIS A 1 88 ? 35.714 -4.792 -34.646 1.00 96.12 88 HIS A CA 1
ATOM 702 C C . HIS A 1 88 ? 34.421 -4.052 -34.284 1.00 96.12 88 HIS A C 1
ATOM 704 O O . HIS A 1 88 ? 33.854 -4.231 -33.203 1.00 96.12 88 HIS A O 1
ATOM 710 N N . ASN A 1 89 ? 33.915 -3.223 -35.199 1.00 96.44 89 ASN A N 1
ATOM 711 C CA . ASN A 1 89 ? 32.655 -2.515 -34.998 1.00 96.44 89 ASN A CA 1
ATOM 712 C C . ASN A 1 89 ? 31.456 -3.469 -34.987 1.00 96.44 89 ASN A C 1
ATOM 714 O O . ASN A 1 89 ? 30.558 -3.302 -34.160 1.00 96.44 89 ASN A O 1
ATOM 718 N N . LYS A 1 90 ? 31.454 -4.496 -35.842 1.00 96.94 90 LYS A N 1
ATOM 719 C CA . LYS A 1 90 ? 30.442 -5.558 -35.836 1.00 96.94 90 LYS A CA 1
ATOM 720 C C . LYS A 1 90 ? 30.411 -6.284 -34.489 1.00 96.94 90 LYS A C 1
ATOM 722 O O . LYS A 1 90 ? 29.330 -6.453 -33.922 1.00 96.94 90 LYS A O 1
ATOM 727 N N . ASP A 1 91 ? 31.568 -6.634 -33.937 1.00 96.06 91 ASP A N 1
ATOM 728 C CA . ASP A 1 91 ? 31.658 -7.315 -32.644 1.00 96.06 91 ASP A CA 1
ATOM 729 C C . ASP A 1 91 ? 31.165 -6.419 -31.503 1.00 96.06 91 ASP A C 1
ATOM 731 O O . ASP A 1 91 ? 30.349 -6.846 -30.680 1.00 96.06 91 ASP A O 1
ATOM 735 N N . LYS A 1 92 ? 31.548 -5.136 -31.497 1.00 97.00 92 LYS A N 1
ATOM 736 C CA . LYS A 1 92 ? 31.027 -4.151 -30.534 1.00 97.00 92 LYS A CA 1
ATOM 737 C C . LYS A 1 92 ? 29.513 -3.994 -30.617 1.00 97.00 92 LYS A C 1
ATOM 739 O O . LYS A 1 92 ? 28.853 -3.974 -29.578 1.00 97.00 92 LYS A O 1
ATOM 744 N N . LEU A 1 93 ? 28.957 -3.905 -31.826 1.00 96.50 93 LEU A N 1
ATOM 745 C CA . LEU A 1 93 ? 27.512 -3.810 -32.036 1.00 96.50 93 LEU A CA 1
ATOM 746 C C . LEU A 1 93 ? 26.797 -5.076 -31.563 1.00 96.50 93 LEU A C 1
ATOM 748 O O . LEU A 1 93 ? 25.760 -4.979 -30.909 1.00 96.50 93 LEU A O 1
ATOM 752 N N . SER A 1 94 ? 27.368 -6.254 -31.817 1.00 96.56 94 SER A N 1
ATOM 753 C CA . SER A 1 94 ? 26.810 -7.518 -31.332 1.00 96.56 94 SER A CA 1
ATOM 754 C C . SER A 1 94 ? 26.787 -7.579 -29.797 1.00 96.56 94 SER A C 1
ATOM 756 O O . SER A 1 94 ? 25.759 -7.912 -29.205 1.00 96.56 94 SER A O 1
ATOM 758 N N . SER A 1 95 ? 27.866 -7.145 -29.135 1.00 96.88 95 SER A N 1
ATOM 759 C CA . SER A 1 95 ? 27.944 -7.059 -27.674 1.00 96.88 95 SER A CA 1
ATOM 760 C C . SER A 1 95 ? 26.945 -6.046 -27.107 1.00 96.88 95 SER A C 1
ATOM 762 O O . SER A 1 95 ? 26.239 -6.337 -26.138 1.00 96.88 95 SER A O 1
ATOM 764 N N . ALA A 1 96 ? 26.834 -4.868 -27.729 1.00 97.06 96 ALA A N 1
ATOM 765 C CA . ALA A 1 96 ? 25.868 -3.846 -27.340 1.00 97.06 96 ALA A CA 1
ATOM 766 C C . ALA A 1 96 ? 24.422 -4.346 -27.482 1.00 97.06 96 ALA A C 1
ATOM 768 O O . ALA A 1 96 ? 23.601 -4.112 -26.597 1.00 97.06 96 ALA A O 1
ATOM 769 N N . LEU A 1 97 ? 24.122 -5.100 -28.543 1.00 97.19 97 LEU A N 1
ATOM 770 C CA . LEU A 1 97 ? 22.809 -5.697 -28.767 1.00 97.19 97 LEU A CA 1
ATOM 771 C C . LEU A 1 97 ? 22.460 -6.744 -27.699 1.00 97.19 97 LEU A C 1
ATOM 773 O O . LEU A 1 97 ? 21.328 -6.766 -27.217 1.00 97.19 97 LEU A O 1
ATOM 777 N N . VAL A 1 98 ? 23.418 -7.575 -27.277 1.00 97.81 98 VAL A N 1
ATOM 778 C CA . VAL A 1 98 ? 23.214 -8.519 -26.163 1.00 97.81 98 VAL A CA 1
ATOM 779 C C . VAL A 1 98 ? 22.938 -7.771 -24.856 1.00 97.81 98 VAL A C 1
ATOM 781 O O . VAL A 1 98 ? 21.978 -8.098 -24.159 1.00 97.81 98 VAL A O 1
ATOM 784 N N . LYS A 1 99 ? 23.711 -6.721 -24.549 1.00 97.88 99 LYS A N 1
ATOM 785 C CA . LYS A 1 99 ? 23.482 -5.880 -23.360 1.00 97.88 99 LYS A CA 1
ATOM 786 C C . LYS A 1 99 ? 22.109 -5.207 -23.387 1.00 97.88 99 LYS A C 1
ATOM 788 O O . LYS A 1 99 ? 21.420 -5.195 -22.372 1.00 97.88 99 LYS A O 1
ATOM 793 N N . ALA A 1 100 ? 21.683 -4.695 -24.542 1.00 97.38 100 ALA A N 1
ATOM 794 C CA . ALA A 1 100 ? 20.371 -4.076 -24.706 1.00 97.38 100 ALA A CA 1
ATOM 795 C C . ALA A 1 100 ? 19.224 -5.079 -24.495 1.00 97.38 100 ALA A C 1
ATOM 797 O O . ALA A 1 100 ? 18.232 -4.748 -23.846 1.00 97.38 100 ALA A O 1
ATOM 798 N N . LYS A 1 101 ? 19.365 -6.318 -24.988 1.00 97.62 101 LYS A N 1
ATOM 799 C CA . LYS A 1 101 ? 18.392 -7.394 -24.739 1.00 97.62 101 LYS A CA 1
ATOM 800 C C . LYS A 1 101 ? 18.298 -7.743 -23.253 1.00 97.62 101 LYS A C 1
ATOM 802 O O . LYS A 1 101 ? 17.192 -7.792 -22.726 1.00 97.62 101 LYS A O 1
ATOM 807 N N . LEU A 1 102 ? 19.437 -7.894 -22.577 1.00 97.75 102 LEU A N 1
ATOM 808 C CA . LEU A 1 102 ? 19.486 -8.131 -21.131 1.00 97.75 102 LEU A CA 1
ATOM 809 C C . LEU A 1 102 ? 18.811 -7.004 -20.342 1.00 97.75 102 LEU A C 1
ATOM 811 O O . LEU A 1 102 ? 17.980 -7.272 -19.483 1.00 97.75 102 LEU A O 1
ATOM 815 N N . LEU A 1 103 ? 19.109 -5.743 -20.667 1.00 98.06 103 LEU A N 1
ATOM 816 C CA . LEU A 1 103 ? 18.463 -4.594 -20.026 1.00 98.06 103 LEU A CA 1
ATOM 817 C C . LEU A 1 103 ? 16.949 -4.599 -20.240 1.00 98.06 103 LEU A C 1
ATOM 819 O O . LEU A 1 103 ? 16.201 -4.359 -19.296 1.00 98.06 103 LEU A O 1
ATOM 823 N N . LYS A 1 104 ? 16.487 -4.914 -21.455 1.00 98.00 104 LYS A N 1
ATOM 824 C CA . LYS A 1 104 ? 15.057 -5.049 -21.747 1.00 98.00 104 LYS A CA 1
ATOM 825 C C . LYS A 1 104 ? 14.410 -6.128 -20.874 1.00 98.00 104 LYS A C 1
ATOM 827 O O . LYS A 1 104 ? 13.348 -5.882 -20.311 1.00 98.00 104 LYS A O 1
ATOM 832 N N . GLU A 1 105 ? 15.034 -7.295 -20.743 1.00 97.44 105 GLU A N 1
ATOM 833 C CA . GLU A 1 105 ? 14.527 -8.378 -19.892 1.00 97.44 105 GLU A CA 1
ATOM 834 C C . GLU A 1 105 ? 14.479 -7.982 -18.412 1.00 97.44 105 GLU A C 1
ATOM 836 O O . GLU A 1 105 ? 13.499 -8.287 -17.734 1.00 97.44 105 GLU A O 1
ATOM 841 N N . THR A 1 106 ? 15.496 -7.276 -17.914 1.00 97.75 106 THR A N 1
ATOM 842 C CA . THR A 1 106 ? 15.515 -6.766 -16.536 1.00 97.75 106 THR A CA 1
ATOM 843 C C . THR A 1 106 ? 14.392 -5.759 -16.307 1.00 97.75 106 THR A C 1
ATOM 845 O O . THR A 1 106 ? 13.613 -5.931 -15.377 1.00 97.75 106 THR A O 1
ATOM 848 N N . ILE A 1 107 ? 14.219 -4.783 -17.206 1.00 97.44 107 ILE A N 1
ATOM 849 C CA . ILE A 1 107 ? 13.127 -3.800 -17.120 1.00 97.44 107 ILE A CA 1
ATOM 850 C C . ILE A 1 107 ? 11.762 -4.500 -17.138 1.00 97.44 107 ILE A C 1
ATOM 852 O O . ILE A 1 107 ? 10.870 -4.139 -16.373 1.00 97.44 107 ILE A O 1
ATOM 856 N N . MET A 1 108 ? 11.583 -5.531 -17.968 1.00 97.38 108 MET A N 1
ATOM 857 C CA . MET A 1 108 ? 10.342 -6.314 -17.983 1.00 97.38 108 MET A CA 1
ATOM 858 C C . MET A 1 108 ? 10.091 -7.052 -16.659 1.00 97.38 108 MET A C 1
ATOM 860 O O . MET A 1 108 ? 8.953 -7.134 -16.207 1.00 97.38 108 MET A O 1
ATOM 864 N N . LYS A 1 109 ? 11.129 -7.581 -16.004 1.00 97.81 109 LYS A N 1
ATOM 865 C CA . LYS A 1 109 ? 10.979 -8.217 -14.685 1.00 97.81 109 LYS A CA 1
ATOM 866 C C . LYS A 1 109 ? 10.653 -7.192 -13.600 1.00 97.81 109 LYS A C 1
ATOM 868 O O . LYS A 1 109 ? 9.742 -7.427 -12.810 1.00 97.81 109 LYS A O 1
ATOM 873 N N . ASP A 1 110 ? 11.346 -6.060 -13.596 1.00 97.44 110 ASP A N 1
ATOM 874 C CA . ASP A 1 110 ? 11.154 -5.004 -12.601 1.00 97.44 110 ASP A CA 1
ATOM 875 C C . ASP A 1 110 ? 9.766 -4.365 -12.720 1.00 97.44 110 ASP A C 1
ATOM 877 O O . ASP A 1 110 ? 9.109 -4.118 -11.711 1.00 97.44 110 ASP A O 1
ATOM 881 N N . THR A 1 111 ? 9.274 -4.167 -13.947 1.00 97.19 111 THR A N 1
ATOM 882 C CA . THR A 1 111 ? 7.906 -3.678 -14.193 1.00 97.19 111 THR A CA 1
ATOM 883 C C . THR A 1 111 ? 6.853 -4.651 -13.670 1.00 97.19 111 THR A C 1
ATOM 885 O O . THR A 1 111 ? 5.954 -4.223 -12.952 1.00 97.19 111 THR A O 1
ATOM 888 N N . LEU A 1 112 ? 7.002 -5.959 -13.909 1.00 97.44 112 LEU A N 1
ATOM 889 C CA . LEU A 1 112 ? 6.097 -6.971 -13.347 1.00 97.44 112 LEU A CA 1
ATOM 890 C C . LEU A 1 112 ? 6.115 -7.000 -11.810 1.00 97.44 112 LEU A C 1
ATOM 892 O O . LEU A 1 112 ? 5.081 -7.234 -11.183 1.00 97.44 112 LEU A O 1
ATOM 896 N N . ILE A 1 113 ? 7.277 -6.795 -11.185 1.00 97.38 113 ILE A N 1
ATOM 897 C CA . ILE A 1 113 ? 7.386 -6.705 -9.721 1.00 97.38 113 ILE A CA 1
ATOM 898 C C . ILE A 1 113 ? 6.679 -5.442 -9.217 1.00 97.38 113 ILE A C 1
ATOM 900 O O . ILE A 1 113 ? 5.888 -5.524 -8.279 1.00 97.38 113 ILE A O 1
ATOM 904 N N . ALA A 1 114 ? 6.907 -4.298 -9.864 1.00 97.00 114 ALA A N 1
ATOM 905 C CA . ALA A 1 114 ? 6.270 -3.036 -9.505 1.00 97.00 114 ALA A CA 1
ATOM 906 C C . ALA A 1 114 ? 4.740 -3.100 -9.649 1.00 97.00 114 ALA A C 1
ATOM 908 O O . ALA A 1 114 ? 4.022 -2.627 -8.771 1.00 97.00 114 ALA A O 1
ATOM 909 N N . GLU A 1 115 ? 4.225 -3.729 -10.708 1.00 97.25 115 GLU A N 1
ATOM 910 C CA . GLU A 1 115 ? 2.787 -3.946 -10.900 1.00 97.25 115 GLU A CA 1
ATOM 911 C C . GLU A 1 115 ? 2.182 -4.798 -9.778 1.00 97.25 115 GLU A C 1
ATOM 913 O O . GLU A 1 115 ? 1.142 -4.437 -9.223 1.00 97.25 115 GLU A O 1
ATOM 918 N N . LYS A 1 116 ? 2.853 -5.888 -9.378 1.00 97.56 116 LYS A N 1
ATOM 919 C CA . LYS A 1 116 ? 2.421 -6.702 -8.230 1.00 97.56 116 LYS A CA 1
ATOM 920 C C . LYS A 1 116 ? 2.397 -5.890 -6.938 1.00 97.56 116 LYS A C 1
ATOM 922 O O . LYS A 1 116 ? 1.420 -5.960 -6.196 1.00 97.56 116 LYS A O 1
ATOM 927 N N . GLU A 1 117 ? 3.424 -5.080 -6.693 1.00 97.31 117 GLU A N 1
ATOM 928 C CA . GLU A 1 117 ? 3.489 -4.235 -5.500 1.00 97.31 117 GLU A CA 1
ATOM 929 C C . GLU A 1 117 ? 2.377 -3.171 -5.487 1.00 97.31 117 GLU A C 1
ATOM 931 O O . GLU A 1 117 ? 1.806 -2.876 -4.435 1.00 97.31 117 GLU A O 1
ATOM 936 N N . ILE A 1 118 ? 2.020 -2.605 -6.645 1.00 97.00 118 ILE A N 1
ATOM 937 C CA . ILE A 1 118 ? 0.891 -1.671 -6.765 1.00 97.00 118 ILE A CA 1
ATOM 938 C C . ILE A 1 118 ? -0.415 -2.361 -6.361 1.00 97.00 118 ILE A C 1
ATOM 940 O O . ILE A 1 118 ? -1.142 -1.827 -5.519 1.00 97.00 118 ILE A O 1
ATOM 944 N N . VAL A 1 119 ? -0.679 -3.560 -6.887 1.00 97.62 119 VAL A N 1
ATOM 945 C CA . VAL A 1 119 ? -1.879 -4.342 -6.547 1.00 97.62 119 VAL A CA 1
ATOM 946 C C . VAL A 1 119 ? -1.921 -4.665 -5.050 1.00 97.62 119 VAL A C 1
ATOM 948 O O . VAL A 1 119 ? -2.947 -4.457 -4.399 1.00 97.62 119 VAL A O 1
ATOM 951 N N . GLU A 1 120 ? -0.807 -5.106 -4.461 1.00 97.44 120 GLU A N 1
ATOM 952 C CA . GLU A 1 120 ? -0.719 -5.375 -3.019 1.00 97.44 120 GLU A CA 1
ATOM 953 C C . GLU A 1 120 ? -0.972 -4.112 -2.182 1.00 97.44 120 GLU A C 1
ATOM 955 O O . GLU A 1 120 ? -1.724 -4.140 -1.201 1.00 97.44 120 GLU A O 1
ATOM 960 N N . ARG A 1 121 ? -0.408 -2.966 -2.582 1.00 97.19 121 ARG A N 1
ATOM 961 C CA . ARG A 1 121 ? -0.642 -1.677 -1.912 1.00 97.19 121 ARG A CA 1
ATOM 962 C C . ARG A 1 121 ? -2.109 -1.256 -1.982 1.00 97.19 121 ARG A C 1
ATOM 964 O O . ARG A 1 121 ? -2.620 -0.691 -1.012 1.00 97.19 121 ARG A O 1
ATOM 971 N N . GLU A 1 122 ? -2.798 -1.506 -3.090 1.00 96.94 122 GLU A N 1
ATOM 972 C CA . GLU A 1 122 ? -4.231 -1.229 -3.224 1.00 96.94 122 GLU A CA 1
ATOM 973 C C . GLU A 1 122 ? -5.080 -2.142 -2.335 1.00 96.94 122 GLU A C 1
ATOM 975 O O . GLU A 1 122 ? -5.942 -1.649 -1.602 1.00 96.94 122 GLU A O 1
ATOM 980 N N . GLN A 1 123 ? -4.773 -3.440 -2.290 1.00 97.31 123 GLN A N 1
ATOM 981 C CA . GLN A 1 123 ? -5.430 -4.382 -1.378 1.00 97.31 123 GLN A CA 1
ATOM 982 C C . GLN A 1 123 ? -5.242 -3.980 0.091 1.00 97.31 123 GLN A C 1
ATOM 984 O O . GLN A 1 123 ? -6.194 -3.993 0.875 1.00 97.31 123 GLN A O 1
ATOM 989 N N . LEU A 1 124 ? -4.038 -3.545 0.474 1.00 97.44 124 LEU A N 1
ATOM 990 C CA . LEU A 1 124 ? -3.767 -3.045 1.823 1.00 97.44 124 LEU A CA 1
ATOM 991 C C . LEU A 1 124 ? -4.551 -1.764 2.140 1.00 97.44 124 LEU A C 1
ATOM 993 O O . LEU A 1 124 ? -5.016 -1.595 3.272 1.00 97.44 124 LEU A O 1
ATOM 997 N N . LYS A 1 125 ? -4.738 -0.864 1.165 1.00 97.62 125 LYS A N 1
ATOM 998 C CA . LYS A 1 125 ? -5.585 0.329 1.337 1.00 97.62 125 LYS A CA 1
ATOM 999 C C . LYS A 1 125 ? -7.044 -0.054 1.584 1.00 97.62 125 LYS A C 1
ATOM 1001 O O . LYS A 1 125 ? -7.637 0.492 2.516 1.00 97.62 125 LYS A O 1
ATOM 1006 N N . LEU A 1 126 ? -7.592 -0.993 0.810 1.00 97.50 126 LEU A N 1
ATOM 1007 C CA . LEU A 1 126 ? -8.959 -1.494 0.994 1.00 97.50 126 LEU A CA 1
ATOM 1008 C C . LEU A 1 126 ? -9.124 -2.149 2.369 1.00 97.50 126 LEU A C 1
ATOM 1010 O O . LEU A 1 126 ? -9.977 -1.734 3.152 1.00 97.50 126 LEU A O 1
ATOM 1014 N N . ARG A 1 127 ? -8.217 -3.057 2.744 1.00 97.56 127 ARG A N 1
ATOM 1015 C CA . ARG A 1 127 ? -8.243 -3.716 4.059 1.00 97.56 127 ARG A CA 1
ATOM 1016 C C . ARG A 1 127 ? -8.141 -2.724 5.219 1.00 97.56 127 ARG A C 1
ATOM 1018 O O . ARG A 1 127 ? -8.801 -2.876 6.244 1.00 97.56 127 ARG A O 1
ATOM 1025 N N . LYS A 1 128 ? -7.342 -1.662 5.072 1.00 97.94 128 LYS A N 1
ATOM 1026 C CA . LYS A 1 128 ? -7.268 -0.577 6.062 1.00 97.94 128 LYS A CA 1
ATOM 1027 C C . LYS A 1 128 ? -8.599 0.169 6.194 1.00 97.94 128 LYS A C 1
ATOM 1029 O O . LYS A 1 128 ? -8.946 0.573 7.303 1.00 97.94 128 LYS A O 1
ATOM 1034 N N . GLN A 1 129 ? -9.325 0.390 5.100 1.00 97.50 129 GLN A N 1
ATOM 1035 C CA . GLN A 1 129 ? -10.653 1.012 5.139 1.00 97.50 129 GLN A CA 1
ATOM 1036 C C . GLN A 1 129 ? -11.682 0.089 5.803 1.00 97.50 129 GLN A C 1
ATOM 1038 O O . GLN A 1 129 ? -12.416 0.546 6.678 1.00 97.50 129 GLN A O 1
ATOM 1043 N N . GLU A 1 130 ? -11.673 -1.204 5.481 1.00 97.50 130 GLU A N 1
ATOM 1044 C CA . GLU A 1 130 ? -12.533 -2.207 6.122 1.00 97.50 130 GLU A CA 1
ATOM 1045 C C . GLU A 1 130 ? -12.310 -2.268 7.636 1.00 97.50 130 GLU A C 1
ATOM 1047 O O . GLU A 1 130 ? -13.264 -2.183 8.406 1.00 97.50 130 GLU A O 1
ATOM 1052 N N . LEU A 1 131 ? -11.051 -2.327 8.085 1.00 97.44 131 LEU A N 1
ATOM 1053 C CA . LEU A 1 131 ? -10.719 -2.341 9.512 1.00 97.44 131 LEU A CA 1
ATOM 1054 C C . LEU A 1 131 ? -11.161 -1.058 10.227 1.00 97.44 131 LEU A C 1
ATOM 1056 O O . LEU A 1 131 ? -11.617 -1.111 11.370 1.00 97.44 131 LEU A O 1
ATOM 1060 N N . LYS A 1 132 ? -11.071 0.101 9.562 1.00 97.94 132 LYS A N 1
ATOM 1061 C CA . LYS A 1 132 ? -11.605 1.357 10.108 1.00 97.94 132 LYS A CA 1
ATOM 1062 C C . LYS A 1 132 ? -13.120 1.287 10.286 1.00 97.94 132 LYS A C 1
ATOM 1064 O O . LYS A 1 132 ? -13.609 1.666 11.347 1.00 97.94 132 LYS A O 1
ATOM 1069 N N . LEU A 1 133 ? -13.851 0.787 9.289 1.00 97.56 133 LEU A N 1
ATOM 1070 C CA . LEU A 1 133 ? -15.304 0.618 9.377 1.00 97.56 133 LEU A CA 1
ATOM 1071 C C . LEU A 1 133 ? -15.685 -0.379 10.478 1.00 97.56 133 LEU A C 1
ATOM 1073 O O . LEU A 1 133 ? -16.553 -0.079 11.294 1.00 97.56 133 LEU A O 1
ATOM 1077 N N . GLN A 1 134 ? -14.989 -1.514 10.571 1.00 97.44 134 GLN A N 1
ATOM 1078 C CA . GLN A 1 134 ? -15.192 -2.490 11.646 1.00 97.44 134 GLN A CA 1
ATOM 1079 C C . GLN A 1 134 ? -14.941 -1.882 13.029 1.00 97.44 134 GLN A C 1
ATOM 1081 O O . GLN A 1 134 ? -15.725 -2.113 13.946 1.00 97.44 134 GLN A O 1
ATOM 1086 N N . SER A 1 135 ? -13.894 -1.067 13.182 1.00 97.44 135 SER A N 1
ATOM 1087 C CA . SER A 1 135 ? -13.610 -0.372 14.440 1.00 97.44 135 SER A CA 1
ATOM 1088 C C . SER A 1 135 ? -14.717 0.618 14.815 1.00 97.44 135 SER A C 1
ATOM 1090 O O . SER A 1 135 ? -15.136 0.656 15.971 1.00 97.44 135 SER A O 1
ATOM 1092 N N . ILE A 1 136 ? -15.235 1.382 13.847 1.00 97.88 136 ILE A N 1
ATOM 1093 C CA . ILE A 1 136 ? -16.355 2.308 14.071 1.00 97.88 136 ILE A CA 1
ATOM 1094 C C . ILE A 1 136 ? -17.600 1.539 14.528 1.00 97.88 136 ILE A C 1
ATOM 1096 O O . ILE A 1 136 ? -18.192 1.898 15.544 1.00 97.88 136 ILE A O 1
ATOM 1100 N N . LEU A 1 137 ? -17.957 0.454 13.834 1.00 97.31 137 LEU A N 1
ATOM 1101 C CA . LEU A 1 137 ? -19.109 -0.382 14.185 1.00 97.31 137 LEU A CA 1
ATOM 1102 C C . LEU A 1 137 ? -18.951 -1.036 15.565 1.00 97.31 137 LEU A C 1
ATOM 1104 O O . LEU A 1 137 ? -19.903 -1.087 16.340 1.00 97.31 137 LEU A O 1
ATOM 1108 N N . ALA A 1 138 ? -17.752 -1.516 15.903 1.00 97.31 138 ALA A N 1
ATOM 1109 C CA . ALA A 1 138 ? -17.472 -2.078 17.222 1.00 97.31 138 ALA A CA 1
ATOM 1110 C C . ALA A 1 138 ? -17.622 -1.022 18.327 1.00 97.31 138 ALA A C 1
ATOM 1112 O O . ALA A 1 138 ? -18.246 -1.289 19.351 1.00 97.31 138 ALA A O 1
ATOM 1113 N N . ASN A 1 139 ? -17.122 0.195 18.102 1.00 97.06 139 ASN A N 1
ATOM 1114 C CA . ASN A 1 139 ? -17.273 1.296 19.052 1.00 97.06 139 ASN A CA 1
ATOM 1115 C C . ASN A 1 139 ? -18.739 1.707 19.238 1.00 97.06 139 ASN A C 1
ATOM 1117 O O . ASN A 1 139 ? -19.145 1.985 20.363 1.00 97.06 139 ASN A O 1
ATOM 1121 N N . GLN A 1 140 ? -19.541 1.707 18.170 1.00 97.19 140 GLN A N 1
ATOM 1122 C CA . GLN A 1 140 ? -20.984 1.952 18.264 1.00 97.19 140 GLN A CA 1
ATOM 1123 C C . GLN A 1 140 ? -21.677 0.885 19.118 1.00 97.19 140 GLN A C 1
ATOM 1125 O O . GLN A 1 140 ? -22.392 1.233 20.054 1.00 97.19 140 GLN A O 1
ATOM 1130 N N . LYS A 1 141 ? -21.382 -0.403 18.890 1.00 97.50 141 LYS A N 1
ATOM 1131 C CA . LYS A 1 141 ? -21.910 -1.496 19.726 1.00 97.50 141 LYS A CA 1
ATOM 1132 C C . LYS A 1 141 ? -21.514 -1.349 21.195 1.00 97.50 141 LYS A C 1
ATOM 1134 O O . LYS A 1 141 ? -22.358 -1.474 22.072 1.00 97.50 141 LYS A O 1
ATOM 1139 N N . ILE A 1 142 ? -20.253 -1.010 21.469 1.00 97.06 142 ILE A N 1
ATOM 1140 C CA . ILE A 1 142 ? -19.785 -0.758 22.839 1.00 97.06 142 ILE A CA 1
ATOM 1141 C C . ILE A 1 142 ? -20.569 0.399 23.476 1.00 97.06 142 ILE A C 1
ATOM 1143 O O . ILE A 1 142 ? -20.949 0.313 24.641 1.00 97.06 142 ILE A O 1
ATOM 1147 N N . GLN A 1 143 ? -20.842 1.477 22.735 1.00 96.75 143 GLN A N 1
ATOM 1148 C CA . GLN A 1 143 ? -21.649 2.591 23.240 1.00 96.75 143 GLN A CA 1
ATOM 1149 C C . GLN A 1 143 ? -23.093 2.173 23.544 1.00 96.75 143 GLN A C 1
ATOM 1151 O O . GLN A 1 143 ? -23.614 2.539 24.599 1.00 96.75 143 GLN A O 1
ATOM 1156 N N . GLU A 1 144 ? -23.720 1.385 22.671 1.00 97.50 144 GLU A N 1
ATOM 1157 C CA . GLU A 1 144 ? -25.056 0.828 22.904 1.00 97.50 144 GLU A CA 1
ATOM 1158 C C . GLU A 1 144 ? -25.091 -0.063 24.150 1.00 97.50 144 GLU A C 1
ATOM 1160 O O . GLU A 1 144 ? -25.982 0.075 24.989 1.00 97.50 144 GLU A O 1
ATOM 1165 N N . ASP A 1 145 ? -24.099 -0.934 24.321 1.00 97.31 145 ASP A N 1
ATOM 1166 C CA . ASP A 1 145 ? -24.019 -1.825 25.476 1.00 97.31 145 ASP A CA 1
ATOM 1167 C C . ASP A 1 145 ? -23.770 -1.049 26.775 1.00 97.31 145 ASP A C 1
ATOM 1169 O O . ASP A 1 145 ? -24.379 -1.351 27.801 1.00 97.31 145 ASP A O 1
ATOM 1173 N N . ILE A 1 146 ? -22.970 0.023 26.741 1.00 97.31 146 ILE A N 1
ATOM 1174 C CA . ILE A 1 146 ? -22.815 0.936 27.884 1.00 97.31 146 ILE A CA 1
ATOM 1175 C C . ILE A 1 146 ? -24.161 1.565 28.270 1.00 97.31 146 ILE A C 1
ATOM 1177 O O . ILE A 1 146 ? -24.450 1.698 29.463 1.00 97.31 146 ILE A O 1
ATOM 1181 N N . LEU A 1 147 ? -24.985 1.969 27.298 1.00 97.31 147 LEU A N 1
ATOM 1182 C CA . LEU A 1 147 ? -26.314 2.524 27.573 1.00 97.31 147 LEU A CA 1
ATOM 1183 C C . LEU A 1 147 ? -27.243 1.470 28.186 1.00 97.31 147 LEU A C 1
ATOM 1185 O O . LEU A 1 147 ? -27.858 1.747 29.217 1.00 97.31 147 LEU A O 1
ATOM 1189 N N . LYS A 1 148 ? -27.267 0.250 27.636 1.00 97.75 148 LYS A N 1
ATOM 1190 C CA . LYS A 1 148 ? -28.045 -0.872 28.189 1.00 97.75 148 LYS A CA 1
ATOM 1191 C C . LYS A 1 148 ? -27.623 -1.211 29.618 1.00 97.75 148 LYS A C 1
ATOM 1193 O O . LYS A 1 148 ? -28.472 -1.358 30.490 1.00 97.75 148 LYS A O 1
ATOM 1198 N N . ILE A 1 149 ? -26.319 -1.269 29.898 1.00 97.06 149 ILE A N 1
ATOM 1199 C CA . ILE A 1 149 ? -25.797 -1.526 31.251 1.00 97.06 149 ILE A CA 1
ATOM 1200 C C . ILE A 1 149 ? -26.215 -0.413 32.220 1.00 97.06 149 ILE A C 1
ATOM 1202 O O . ILE A 1 149 ? -26.593 -0.687 33.359 1.00 97.06 149 ILE A O 1
ATOM 1206 N N . LYS A 1 150 ? -26.175 0.856 31.793 1.00 97.12 150 LYS A N 1
ATOM 1207 C CA . LYS A 1 150 ? -26.652 1.977 32.621 1.00 97.12 150 LYS A CA 1
ATOM 1208 C C . LYS A 1 150 ? -28.142 1.860 32.938 1.00 97.12 150 LYS A C 1
ATOM 1210 O O . LYS A 1 150 ? -28.536 2.164 34.064 1.00 97.12 150 LYS A O 1
ATOM 1215 N N . GLU A 1 151 ? -28.951 1.428 31.976 1.00 96.81 151 GLU A N 1
ATOM 1216 C CA . GLU A 1 151 ? -30.383 1.215 32.167 1.00 96.81 151 GLU A CA 1
ATOM 1217 C C . GLU A 1 151 ? -30.667 0.047 33.119 1.00 96.81 151 GLU A C 1
ATOM 1219 O O . GLU A 1 151 ? -31.404 0.227 34.088 1.00 96.81 151 GLU A O 1
ATOM 1224 N N . LEU A 1 152 ? -30.002 -1.097 32.930 1.00 96.44 152 LEU A N 1
ATOM 1225 C CA . LEU A 1 152 ? -30.101 -2.252 33.829 1.00 96.44 152 LEU A CA 1
ATOM 1226 C C . LEU A 1 152 ? -29.709 -1.889 35.265 1.00 96.44 152 LEU A C 1
ATOM 1228 O O . LEU A 1 152 ? -30.460 -2.164 36.195 1.00 96.44 152 LEU A O 1
ATOM 1232 N N . ASN A 1 153 ? -28.602 -1.165 35.455 1.00 95.94 153 ASN A N 1
ATOM 1233 C CA . ASN A 1 153 ? -28.188 -0.689 36.779 1.00 95.94 153 ASN A CA 1
ATOM 1234 C C . ASN A 1 153 ? -29.226 0.247 37.422 1.00 95.94 153 ASN A C 1
ATOM 1236 O O . ASN A 1 153 ? -29.372 0.281 38.645 1.00 95.94 153 ASN A O 1
ATOM 1240 N N . LYS A 1 154 ? -29.938 1.052 36.623 1.00 96.62 154 LYS A N 1
ATOM 1241 C CA . LYS A 1 154 ? -31.012 1.918 37.127 1.00 96.62 154 LYS A CA 1
ATOM 1242 C C . LYS A 1 154 ? -32.219 1.087 37.565 1.00 96.62 154 LYS A C 1
ATOM 1244 O O . LYS A 1 154 ? -32.758 1.356 38.637 1.00 96.62 154 LYS A O 1
ATOM 1249 N N . GLN A 1 155 ? -32.610 0.091 36.772 1.00 95.94 155 GLN A N 1
ATOM 1250 C CA . GLN A 1 155 ? -33.695 -0.834 37.106 1.00 95.94 155 GLN A CA 1
ATOM 1251 C C . GLN A 1 155 ? -33.366 -1.640 38.371 1.00 95.94 155 GLN A C 1
ATOM 1253 O O . GLN A 1 155 ? -34.175 -1.675 39.293 1.00 95.94 155 GLN A O 1
ATOM 1258 N N . GLU A 1 156 ? -32.147 -2.172 38.486 1.00 95.50 156 GLU A N 1
ATOM 1259 C CA . GLU A 1 156 ? -31.694 -2.918 39.666 1.00 95.50 156 GLU A CA 1
ATOM 1260 C C . GLU A 1 156 ? -31.717 -2.052 40.936 1.00 95.50 156 GLU A C 1
ATOM 1262 O O . GLU A 1 156 ? -32.164 -2.492 41.995 1.00 95.50 156 GLU A O 1
ATOM 1267 N N . ARG A 1 157 ? -31.310 -0.776 40.846 1.00 95.56 157 ARG A N 1
ATOM 1268 C CA . ARG A 1 157 ? -31.416 0.169 41.974 1.00 95.56 157 ARG A CA 1
ATOM 1269 C C . ARG A 1 157 ? -32.862 0.424 42.389 1.00 95.56 157 ARG A C 1
ATOM 1271 O O . ARG A 1 157 ? -33.136 0.497 43.584 1.00 95.56 157 ARG A O 1
ATOM 1278 N N . GLN A 1 158 ? -33.775 0.575 41.429 1.00 95.38 158 GLN A N 1
ATOM 1279 C CA . GLN A 1 158 ? -35.200 0.762 41.716 1.00 95.38 158 GLN A CA 1
ATOM 1280 C C . GLN A 1 158 ? -35.803 -0.484 42.369 1.00 95.38 158 GLN A C 1
ATOM 1282 O O . GLN A 1 158 ? -36.535 -0.366 43.352 1.00 95.38 158 GLN A O 1
ATOM 1287 N N . GLU A 1 159 ? -35.459 -1.670 41.871 1.00 95.31 159 GLU A N 1
ATOM 1288 C CA . GLU A 1 159 ? -35.931 -2.932 42.430 1.00 95.31 159 GLU A CA 1
ATOM 1289 C C . GLU A 1 159 ? -35.384 -3.162 43.844 1.00 95.31 159 GLU A C 1
ATOM 1291 O O . GLU A 1 159 ? -36.147 -3.484 44.754 1.00 95.31 159 GLU A O 1
ATOM 1296 N N . ASN A 1 160 ? -34.093 -2.914 44.070 1.00 94.56 160 ASN A N 1
ATOM 1297 C CA . ASN A 1 160 ? -33.490 -3.009 45.398 1.00 94.56 160 ASN A CA 1
ATOM 1298 C C . ASN A 1 160 ? -34.115 -2.011 46.378 1.00 94.56 160 ASN A C 1
ATOM 1300 O O . ASN A 1 160 ? -34.432 -2.387 47.505 1.00 94.56 160 ASN A O 1
ATOM 1304 N N . HIS A 1 161 ? -34.375 -0.773 45.948 1.00 94.25 161 HIS A N 1
ATOM 1305 C CA . HIS A 1 161 ? -35.061 0.207 46.788 1.00 94.25 161 HIS A CA 1
ATOM 1306 C C . HIS A 1 161 ? -36.487 -0.238 47.142 1.00 94.25 161 HIS A C 1
ATOM 1308 O O . HIS A 1 161 ? -36.891 -0.149 48.301 1.00 94.25 161 HIS A O 1
ATOM 1314 N N . LYS A 1 162 ? -37.232 -0.792 46.176 1.00 96.12 162 LYS A N 1
ATOM 1315 C CA . LYS A 1 162 ? -38.566 -1.356 46.419 1.00 96.12 162 LYS A CA 1
ATOM 1316 C C . LYS A 1 162 ? -38.511 -2.519 47.416 1.00 96.12 162 LYS A C 1
ATOM 1318 O O . LYS A 1 162 ? -39.276 -2.527 48.376 1.00 96.12 162 LYS A O 1
ATOM 1323 N N . ARG A 1 163 ? -37.5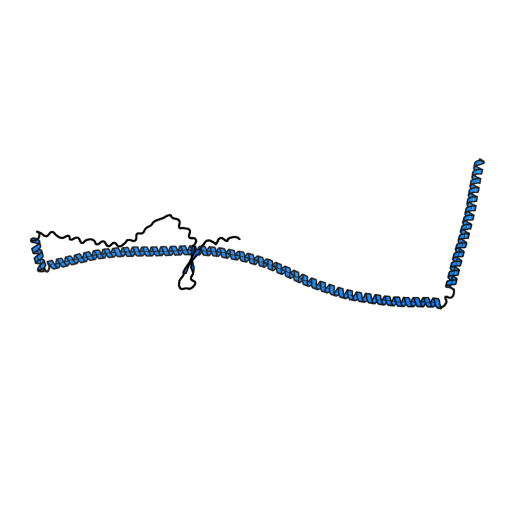67 -3.452 47.249 1.00 95.50 163 ARG A N 1
ATOM 1324 C CA . ARG A 1 163 ? -37.352 -4.579 48.177 1.00 95.50 163 ARG A CA 1
ATOM 1325 C C . ARG A 1 163 ? -37.001 -4.101 49.591 1.00 95.50 163 ARG A C 1
ATOM 1327 O O . ARG A 1 163 ? -37.484 -4.672 50.569 1.00 95.50 163 ARG A O 1
ATOM 1334 N N . GLU A 1 164 ? -36.188 -3.053 49.726 1.00 94.38 164 GLU A N 1
ATOM 1335 C CA . GLU A 1 164 ? -35.880 -2.451 51.029 1.00 94.38 164 GLU A CA 1
ATOM 1336 C C . GLU A 1 164 ? -37.103 -1.796 51.677 1.00 94.38 164 GLU A C 1
ATOM 1338 O O . GLU A 1 164 ? -37.318 -1.974 52.878 1.00 94.38 164 GLU A O 1
ATOM 1343 N N . MET A 1 165 ? -37.915 -1.074 50.901 1.00 92.94 165 MET A N 1
ATOM 1344 C CA . MET A 1 165 ? -39.156 -0.470 51.389 1.00 92.94 165 MET A CA 1
ATOM 1345 C C . MET A 1 165 ? -40.151 -1.537 51.853 1.00 92.94 165 MET A C 1
ATOM 1347 O O . MET A 1 165 ? -40.627 -1.459 52.984 1.00 92.94 165 MET A O 1
ATOM 1351 N N . GLU A 1 166 ? -40.363 -2.595 51.067 1.00 94.56 166 GLU A N 1
ATOM 1352 C CA . GLU A 1 166 ? -41.203 -3.733 51.466 1.00 94.56 166 GLU A CA 1
ATOM 1353 C C . GLU A 1 166 ? -40.694 -4.390 52.759 1.00 94.56 166 GLU A C 1
ATOM 1355 O O . GLU A 1 166 ? -41.476 -4.750 53.642 1.00 94.56 166 GLU A O 1
ATOM 1360 N N . LYS A 1 167 ? -39.372 -4.530 52.922 1.00 95.81 167 LYS A N 1
ATOM 1361 C CA . LYS A 1 167 ? -38.780 -5.066 54.156 1.00 95.81 167 LYS A CA 1
ATOM 1362 C C . LYS A 1 167 ? -39.046 -4.153 55.356 1.00 95.81 167 LYS A C 1
ATOM 1364 O O . LYS A 1 167 ? -39.362 -4.661 56.432 1.00 95.81 167 LYS A O 1
ATOM 1369 N N . ARG A 1 168 ? -38.941 -2.831 55.187 1.00 93.12 168 ARG A N 1
ATOM 1370 C CA . ARG A 1 168 ? -39.243 -1.848 56.242 1.00 93.12 168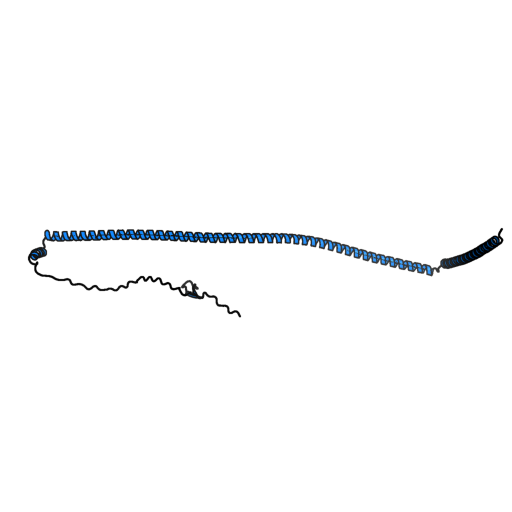 ARG A CA 1
ATOM 1371 C C . ARG A 1 168 ? -40.720 -1.864 56.621 1.00 93.12 168 ARG A C 1
ATOM 1373 O O . ARG A 1 168 ? -41.019 -1.896 57.809 1.00 93.12 168 ARG A O 1
ATOM 1380 N N . GLU A 1 169 ? -41.627 -1.926 55.651 1.00 93.81 169 GLU A N 1
ATOM 1381 C CA . GLU A 1 169 ? -43.069 -2.041 55.906 1.00 93.81 169 GLU A CA 1
ATOM 1382 C C . GLU A 1 169 ? -43.407 -3.325 56.677 1.00 93.81 169 GLU A C 1
ATOM 1384 O O . GLU A 1 169 ? -44.149 -3.292 57.662 1.00 93.81 169 GLU A O 1
ATOM 1389 N N . ARG A 1 170 ? -42.799 -4.463 56.311 1.00 93.31 170 ARG A N 1
ATOM 1390 C CA . ARG A 1 170 ? -42.943 -5.725 57.063 1.00 93.31 170 ARG A CA 1
ATOM 1391 C C . ARG A 1 170 ? -42.422 -5.611 58.497 1.00 93.31 170 ARG A C 1
ATOM 1393 O O . ARG A 1 170 ? -43.048 -6.113 59.426 1.00 93.31 170 ARG A O 1
ATOM 1400 N N . GLN A 1 171 ? -41.292 -4.941 58.706 1.00 92.81 171 GLN A N 1
ATOM 1401 C CA . GLN A 1 171 ? -40.761 -4.710 60.054 1.00 92.81 171 GLN A CA 1
ATOM 1402 C C . GLN A 1 171 ? -41.662 -3.775 60.867 1.00 92.81 171 GLN A C 1
ATOM 1404 O O . GLN A 1 171 ? -41.924 -4.044 62.037 1.00 92.81 171 GLN A O 1
ATOM 1409 N N . GLN A 1 172 ? -42.178 -2.710 60.255 1.00 94.00 172 GLN A N 1
ATOM 1410 C CA . GLN A 1 172 ? -43.069 -1.755 60.907 1.00 94.00 172 GLN A CA 1
ATOM 1411 C C . GLN A 1 172 ? -44.407 -2.396 61.292 1.00 94.00 172 GLN A C 1
ATOM 1413 O O . GLN A 1 172 ? -44.875 -2.212 62.415 1.00 94.00 172 GLN A O 1
ATOM 1418 N N . THR A 1 173 ? -45.002 -3.188 60.398 1.00 93.06 173 THR A N 1
ATOM 1419 C CA . THR A 1 173 ? -46.221 -3.960 60.688 1.00 93.06 173 THR A CA 1
ATOM 1420 C C . THR A 1 173 ? -45.980 -4.983 61.795 1.00 93.06 173 THR A C 1
ATOM 1422 O O . THR A 1 173 ? -46.793 -5.085 62.712 1.00 93.06 173 THR A O 1
ATOM 1425 N N . HIS A 1 174 ? -44.834 -5.672 61.795 1.00 93.69 174 HIS A N 1
ATOM 1426 C CA . HIS A 1 174 ? -44.479 -6.591 62.875 1.00 93.69 174 HIS A CA 1
ATOM 1427 C C . HIS A 1 174 ? -44.322 -5.876 64.228 1.00 93.69 174 HIS A C 1
ATOM 1429 O O . HIS A 1 174 ? -44.916 -6.310 65.212 1.00 93.69 174 HIS A O 1
ATOM 1435 N N . LEU A 1 175 ? -43.605 -4.748 64.279 1.00 93.19 175 LEU A N 1
ATOM 1436 C CA . LEU A 1 175 ? -43.473 -3.928 65.490 1.00 93.19 175 LEU A CA 1
ATOM 1437 C C . LEU A 1 175 ? -44.831 -3.405 65.981 1.00 93.19 175 LEU A C 1
ATOM 1439 O O . LEU A 1 175 ? -45.114 -3.435 67.179 1.00 93.19 175 LEU A O 1
ATOM 1443 N N . SER A 1 176 ? -45.699 -2.963 65.068 1.00 93.94 176 SER A N 1
ATOM 1444 C CA . SER A 1 176 ? -47.068 -2.546 65.394 1.00 93.94 176 SER A CA 1
ATOM 1445 C C . SER A 1 176 ? -47.866 -3.691 66.032 1.00 93.94 176 SER A C 1
ATOM 1447 O O . SER A 1 176 ? -48.474 -3.520 67.090 1.00 93.94 176 SER A O 1
ATOM 1449 N N . ASN A 1 177 ? -47.787 -4.896 65.462 1.00 93.00 177 ASN A N 1
ATOM 1450 C CA . ASN A 1 177 ? -48.456 -6.072 66.011 1.00 93.00 177 ASN A CA 1
ATOM 1451 C C . ASN A 1 177 ? -47.921 -6.420 67.409 1.00 93.00 177 ASN A C 1
ATOM 1453 O O . ASN A 1 177 ? -48.718 -6.527 68.341 1.00 93.00 177 ASN A O 1
ATOM 1457 N N . VAL A 1 178 ? -46.597 -6.489 67.588 1.00 92.69 178 VAL A N 1
ATOM 1458 C CA . VAL A 1 178 ? -45.955 -6.792 68.884 1.00 92.69 178 VAL A CA 1
ATOM 1459 C C . VAL A 1 178 ? -46.319 -5.754 69.948 1.00 92.69 178 VAL A C 1
ATOM 1461 O O . VAL A 1 178 ? -46.681 -6.114 71.065 1.00 92.69 178 VAL A O 1
ATOM 1464 N N . THR A 1 179 ? -46.296 -4.460 69.616 1.00 91.38 179 THR A N 1
ATOM 1465 C CA . THR A 1 179 ? -46.695 -3.407 70.568 1.00 91.38 179 THR A CA 1
ATOM 1466 C C . THR A 1 179 ? -48.180 -3.490 70.931 1.00 91.38 179 THR A C 1
ATOM 1468 O O . THR A 1 179 ? -48.548 -3.242 72.082 1.00 91.38 179 THR A O 1
ATOM 1471 N N . SER A 1 180 ? -49.048 -3.874 69.989 1.00 92.50 180 SER A N 1
ATOM 1472 C CA . SER A 1 180 ? -50.470 -4.107 70.265 1.00 92.50 180 SER A CA 1
ATOM 1473 C C . SER A 1 180 ? -50.689 -5.312 71.190 1.00 92.50 180 SER A C 1
ATOM 1475 O O . SER A 1 180 ? -51.507 -5.242 72.111 1.00 92.50 180 SER A O 1
ATOM 1477 N N . GLU A 1 181 ? -49.929 -6.394 71.002 1.00 92.12 181 GLU A N 1
ATOM 1478 C CA . GLU A 1 181 ? -49.970 -7.581 71.857 1.00 92.12 181 GLU A CA 1
ATOM 1479 C C . GLU A 1 181 ? -49.430 -7.287 73.254 1.00 92.12 181 GLU A C 1
ATOM 1481 O O . GLU A 1 181 ? -50.062 -7.669 74.240 1.00 92.12 181 GLU A O 1
ATOM 1486 N N . GLN A 1 182 ? -48.335 -6.530 73.358 1.00 90.81 182 GLN A N 1
ATOM 1487 C CA . GLN A 1 182 ? -47.796 -6.078 74.638 1.00 90.81 182 GLN A CA 1
ATOM 1488 C C . GLN A 1 182 ? -48.831 -5.256 75.414 1.00 90.81 182 GLN A C 1
ATOM 1490 O O . GLN A 1 182 ? -49.068 -5.526 76.589 1.00 90.81 182 GLN A O 1
ATOM 1495 N N . LYS A 1 183 ? -49.518 -4.306 74.763 1.00 91.69 183 LYS A N 1
ATOM 1496 C CA . LYS A 1 183 ? -50.591 -3.525 75.405 1.00 91.69 183 LYS A CA 1
ATOM 1497 C C . LYS A 1 183 ? -51.733 -4.413 75.907 1.00 91.69 183 LYS A C 1
ATOM 1499 O O . LYS A 1 183 ? -52.214 -4.210 77.022 1.00 91.69 183 LYS A O 1
ATOM 1504 N N . LYS A 1 184 ? -52.150 -5.414 75.121 1.00 93.12 184 LYS A N 1
ATOM 1505 C CA . LYS A 1 184 ? -53.169 -6.396 75.539 1.00 93.12 184 LYS A CA 1
ATOM 1506 C C . LYS A 1 184 ? -52.691 -7.224 76.737 1.00 93.12 184 LYS A C 1
ATOM 1508 O O . LYS A 1 184 ? -53.457 -7.440 77.674 1.00 93.12 184 LYS A O 1
ATOM 1513 N N . ALA A 1 185 ? -51.435 -7.667 76.737 1.00 90.44 185 ALA A N 1
ATOM 1514 C CA . ALA A 1 185 ? -50.842 -8.409 77.846 1.00 90.44 185 ALA A CA 1
ATOM 1515 C C . ALA A 1 185 ? -50.730 -7.551 79.119 1.00 90.44 185 ALA A C 1
ATOM 1517 O O . ALA A 1 185 ? -51.073 -8.021 80.201 1.00 90.44 185 ALA A O 1
ATOM 1518 N N . GLU A 1 186 ? -50.337 -6.280 79.001 1.00 89.94 186 GLU A N 1
ATOM 1519 C CA . GLU A 1 186 ? -50.297 -5.332 80.120 1.00 89.94 186 GLU A CA 1
ATOM 1520 C C . GLU A 1 186 ? -51.685 -5.071 80.713 1.00 89.94 186 GLU A C 1
ATOM 1522 O O . GLU A 1 186 ? -51.824 -5.000 81.935 1.00 89.94 186 GLU A O 1
ATOM 1527 N N . GLN A 1 187 ? -52.720 -4.944 79.877 1.00 90.88 187 GLN A N 1
ATOM 1528 C CA . GLN A 1 187 ? -54.104 -4.817 80.344 1.00 90.88 187 GLN A CA 1
ATOM 1529 C C . GLN A 1 187 ? -54.547 -6.064 81.112 1.00 90.88 187 GLN A C 1
ATOM 1531 O O . GLN A 1 187 ? -54.990 -5.939 82.253 1.00 90.88 187 GLN A O 1
ATOM 1536 N N . ARG A 1 188 ? -54.325 -7.259 80.550 1.00 92.12 188 ARG A N 1
ATOM 1537 C CA . ARG A 1 188 ? -54.608 -8.530 81.237 1.00 92.12 188 ARG A CA 1
ATOM 1538 C C . ARG A 1 188 ? -53.861 -8.636 82.564 1.00 92.12 188 ARG A C 1
ATOM 1540 O O . ARG A 1 188 ? -54.442 -9.048 83.557 1.00 92.12 188 ARG A O 1
ATOM 1547 N N . LEU A 1 189 ? -52.595 -8.224 82.611 1.00 90.56 189 LEU A N 1
ATOM 1548 C CA . LEU A 1 189 ? -51.788 -8.247 83.832 1.00 90.56 189 LEU A CA 1
ATOM 1549 C C . LEU A 1 189 ? -52.294 -7.249 84.887 1.00 90.56 189 LEU A C 1
ATOM 1551 O O . LEU A 1 189 ? -52.233 -7.527 86.083 1.00 90.56 189 LEU A O 1
ATOM 1555 N N . LYS A 1 190 ? -52.815 -6.088 84.474 1.00 91.19 190 LYS A N 1
ATOM 1556 C CA . LYS A 1 190 ? -53.489 -5.147 85.385 1.00 91.19 190 LYS A CA 1
ATOM 1557 C C . LYS A 1 190 ? -54.796 -5.730 85.926 1.00 91.19 190 LYS A C 1
ATOM 1559 O O . LYS A 1 190 ? -55.069 -5.579 87.113 1.00 91.19 190 LYS A O 1
ATOM 1564 N N . GLU A 1 191 ? -55.585 -6.395 85.088 1.00 90.69 191 GLU A N 1
ATOM 1565 C CA . GLU A 1 191 ? -56.825 -7.061 85.500 1.00 90.69 191 GLU A CA 1
ATOM 1566 C C . GLU A 1 191 ? -56.559 -8.218 86.467 1.00 90.69 191 GLU A C 1
ATOM 1568 O O . GLU A 1 191 ? -57.197 -8.288 87.515 1.00 90.69 191 GLU A O 1
ATOM 1573 N N . THR A 1 192 ? -55.578 -9.079 86.183 1.00 88.25 192 THR A N 1
ATOM 1574 C CA . THR A 1 192 ? -55.213 -10.178 87.088 1.00 88.25 192 THR A CA 1
ATOM 1575 C C . THR A 1 192 ? -54.650 -9.664 88.406 1.00 88.25 192 THR A C 1
ATOM 1577 O O . THR A 1 192 ? -55.004 -10.201 89.451 1.00 88.25 192 THR A O 1
ATOM 1580 N N . LYS A 1 193 ? -53.843 -8.592 88.401 1.00 89.88 193 LYS A N 1
ATOM 1581 C CA . LYS A 1 193 ? -53.406 -7.930 89.643 1.00 89.88 193 LYS A CA 1
ATOM 1582 C C . LYS A 1 193 ? -54.591 -7.467 90.489 1.00 89.88 193 LYS A C 1
ATOM 1584 O O . LYS A 1 193 ? -54.625 -7.789 91.671 1.00 89.88 193 LYS A O 1
ATOM 1589 N N . ARG A 1 194 ? -55.587 -6.805 89.887 1.00 88.19 194 ARG A N 1
ATOM 1590 C CA . ARG A 1 194 ? -56.823 -6.409 90.591 1.00 88.19 194 ARG A CA 1
ATOM 1591 C C . ARG A 1 194 ? -57.573 -7.618 91.152 1.00 88.19 194 ARG A C 1
ATOM 1593 O O . ARG A 1 194 ? -57.978 -7.598 92.304 1.00 88.19 194 ARG A O 1
ATOM 1600 N N . GLN A 1 195 ? -57.705 -8.696 90.377 1.00 87.19 195 GLN A N 1
ATOM 1601 C CA . GLN A 1 195 ? -58.349 -9.927 90.847 1.00 87.19 195 GLN A CA 1
ATOM 1602 C C . GLN A 1 195 ? -57.596 -10.573 92.019 1.00 87.19 195 GLN A C 1
ATOM 1604 O O . GLN A 1 195 ? -58.228 -11.047 92.960 1.00 87.19 195 GLN A O 1
ATOM 1609 N N . VAL A 1 196 ? -56.259 -10.592 91.991 1.00 86.75 196 VAL A N 1
ATOM 1610 C CA . VAL A 1 196 ? -55.441 -11.100 93.105 1.00 86.75 196 VAL A CA 1
ATOM 1611 C C . VAL A 1 196 ? -55.605 -10.214 94.337 1.00 86.75 196 VAL A C 1
ATOM 1613 O O . VAL A 1 196 ? -55.832 -10.747 95.419 1.00 86.75 196 VAL A O 1
ATOM 1616 N N . GLU A 1 197 ? -55.559 -8.889 94.186 1.00 86.50 197 GLU A N 1
ATOM 1617 C CA . GLU A 1 197 ? -55.819 -7.938 95.275 1.00 86.50 197 GLU A CA 1
ATOM 1618 C C . GLU A 1 197 ? -57.216 -8.142 95.880 1.00 86.50 197 GLU A C 1
ATOM 1620 O O . GLU A 1 197 ? -57.347 -8.201 97.103 1.00 86.50 197 GLU A O 1
ATOM 1625 N N . ASP A 1 198 ? -58.244 -8.347 95.051 1.00 85.69 198 ASP A N 1
ATOM 1626 C CA . ASP A 1 198 ? -59.611 -8.647 95.487 1.00 85.69 198 ASP A CA 1
ATOM 1627 C C . ASP A 1 198 ? -59.698 -9.984 96.237 1.00 85.69 198 ASP A C 1
ATOM 1629 O O . ASP A 1 198 ? -60.369 -10.086 97.269 1.00 85.69 198 ASP A O 1
ATOM 1633 N N . VAL A 1 199 ? -59.022 -11.027 95.745 1.00 85.31 199 VAL A N 1
ATOM 1634 C CA . VAL A 1 199 ? -58.961 -12.343 96.399 1.00 85.31 199 VAL A CA 1
ATOM 1635 C C . VAL A 1 199 ? -58.202 -12.257 97.720 1.00 85.31 199 VAL A C 1
ATOM 1637 O O . VAL A 1 199 ? -58.655 -12.823 98.715 1.00 85.31 199 VAL A O 1
ATOM 1640 N N . GLU A 1 200 ? -57.092 -11.523 97.780 1.00 82.31 200 GLU A N 1
ATOM 1641 C CA . GLU A 1 200 ? -56.373 -11.252 99.022 1.00 82.31 200 GLU A CA 1
ATOM 1642 C C . GLU A 1 200 ? -57.233 -10.460 100.005 1.00 82.31 200 GLU A C 1
ATOM 1644 O O . GLU A 1 200 ? -57.293 -10.818 101.183 1.00 82.31 200 GLU A O 1
ATOM 1649 N N . HIS A 1 201 ? -57.947 -9.430 99.547 1.00 79.44 201 HIS A N 1
ATOM 1650 C CA . HIS A 1 201 ? -58.888 -8.674 100.368 1.00 79.44 201 HIS A CA 1
ATOM 1651 C C . HIS A 1 201 ? -59.988 -9.576 100.923 1.00 79.44 201 HIS A C 1
ATOM 1653 O O . HIS A 1 201 ? -60.240 -9.555 102.132 1.00 79.44 201 HIS A O 1
ATOM 1659 N N . LYS A 1 202 ? -60.591 -10.424 100.081 1.00 82.00 202 LYS A N 1
ATOM 1660 C CA . LYS A 1 202 ? -61.578 -11.433 100.490 1.00 82.00 202 LYS A CA 1
ATOM 1661 C C . LYS A 1 202 ? -60.982 -12.445 101.464 1.00 82.00 202 LYS A C 1
ATOM 1663 O O . LYS A 1 202 ? -61.635 -12.789 102.442 1.00 82.00 202 LYS A O 1
ATOM 1668 N N . ARG A 1 203 ? -59.738 -12.894 101.270 1.00 79.94 203 ARG A N 1
ATOM 1669 C CA . ARG A 1 203 ? -59.044 -13.818 102.183 1.00 79.94 203 ARG A CA 1
ATOM 1670 C C . ARG A 1 203 ? -58.767 -13.163 103.536 1.00 79.94 203 ARG A C 1
ATOM 1672 O O . ARG A 1 203 ? -59.081 -13.764 104.559 1.00 79.94 203 ARG A O 1
ATOM 1679 N N . ARG A 1 204 ? -58.259 -11.926 103.555 1.00 75.38 204 ARG A N 1
ATOM 1680 C CA . ARG A 1 204 ? -58.047 -11.120 104.774 1.00 75.38 204 ARG A CA 1
ATOM 1681 C C . ARG A 1 204 ? -59.367 -10.799 105.477 1.00 75.38 204 ARG A C 1
ATOM 1683 O O . ARG A 1 204 ? -59.411 -10.723 106.701 1.00 75.38 204 ARG A O 1
ATOM 1690 N N . PHE A 1 205 ? -60.448 -10.576 104.733 1.00 73.00 205 PHE A N 1
ATOM 1691 C CA . PHE A 1 205 ? -61.793 -10.413 105.288 1.00 73.00 205 PHE A CA 1
ATOM 1692 C C . PHE A 1 205 ? -62.297 -11.726 105.901 1.00 73.00 205 PHE A C 1
ATOM 1694 O O . PHE A 1 205 ? -62.640 -11.761 107.077 1.00 73.00 205 PHE A O 1
ATOM 1701 N N . ASN A 1 206 ? -62.224 -12.835 105.166 1.00 71.50 206 ASN A N 1
ATOM 1702 C CA . ASN A 1 206 ? -62.631 -14.153 105.648 1.00 71.50 206 ASN A CA 1
ATOM 1703 C C . ASN A 1 206 ? -61.812 -14.623 106.860 1.00 71.50 206 ASN A C 1
ATOM 1705 O O . ASN A 1 206 ? -62.380 -15.234 107.757 1.00 71.50 206 ASN A O 1
ATOM 1709 N N . GLN A 1 207 ? -60.513 -14.313 106.944 1.00 64.31 207 GLN A N 1
ATOM 1710 C CA . GLN A 1 207 ? -59.706 -14.552 108.150 1.00 64.31 207 GLN A CA 1
ATOM 1711 C C . GLN A 1 207 ? -60.202 -13.739 109.351 1.00 64.31 207 GLN A C 1
ATOM 1713 O O . GLN A 1 207 ? -60.294 -14.279 110.450 1.00 64.31 207 GLN A O 1
ATOM 1718 N N . ARG A 1 208 ? -60.575 -12.467 109.148 1.00 60.72 208 ARG A N 1
ATOM 1719 C CA . ARG A 1 208 ? -61.179 -11.632 110.202 1.00 60.72 208 ARG A CA 1
ATOM 1720 C C . ARG A 1 208 ? -62.522 -12.186 110.687 1.00 60.72 208 ARG A C 1
ATOM 1722 O O . ARG A 1 208 ? -62.814 -12.075 111.872 1.00 60.72 208 ARG A O 1
ATOM 1729 N N . VAL A 1 209 ? -63.308 -12.795 109.798 1.00 63.28 209 VAL A N 1
ATOM 1730 C CA . VAL A 1 209 ? -64.623 -13.373 110.123 1.00 63.28 209 VAL A CA 1
ATOM 1731 C C . VAL A 1 209 ? -64.507 -14.756 110.780 1.00 63.28 209 VAL A C 1
ATOM 1733 O O . VAL A 1 209 ? -65.177 -15.011 111.774 1.00 63.28 209 VAL A O 1
ATOM 1736 N N . LYS A 1 210 ? -63.656 -15.652 110.258 1.00 60.09 210 LYS A N 1
ATOM 1737 C CA . LYS A 1 210 ? -63.539 -17.044 110.737 1.00 60.09 210 LYS A CA 1
ATOM 1738 C C . LYS A 1 210 ? -62.675 -17.201 111.993 1.00 60.09 210 LYS A C 1
ATOM 1740 O O . LYS A 1 210 ? -62.890 -18.134 112.756 1.00 60.09 210 LYS A O 1
ATOM 1745 N N . SER A 1 211 ? -61.706 -16.312 112.215 1.00 58.88 211 SER A N 1
ATOM 1746 C CA . SER A 1 211 ? -60.804 -16.355 113.372 1.00 58.88 211 SER A CA 1
ATOM 1747 C C . SER A 1 211 ? -60.437 -14.931 113.811 1.00 58.88 211 SER A C 1
ATOM 1749 O O . SER A 1 211 ? -59.360 -14.436 113.465 1.00 58.88 211 SER A O 1
ATOM 1751 N N . PRO A 1 212 ? -61.320 -14.223 114.536 1.00 57.44 212 PRO A N 1
ATOM 1752 C CA . PRO A 1 212 ? -61.035 -12.866 114.970 1.00 57.44 212 PRO A CA 1
ATOM 1753 C C . PRO A 1 212 ? -59.862 -12.869 115.958 1.00 57.44 212 PRO A C 1
ATOM 1755 O O . PRO A 1 212 ? -59.994 -13.288 117.107 1.00 57.44 212 PRO A O 1
ATOM 1758 N N . THR A 1 213 ? -58.700 -12.381 115.523 1.00 60.44 213 THR A N 1
ATOM 1759 C CA . THR A 1 213 ? -57.560 -12.121 116.412 1.00 60.44 213 THR A CA 1
ATOM 1760 C C . THR A 1 213 ? -57.921 -11.031 117.433 1.00 60.44 213 THR A C 1
ATOM 1762 O O . THR A 1 213 ? -58.798 -10.202 117.149 1.00 60.44 213 THR A O 1
ATOM 1765 N N . PRO A 1 214 ? -57.253 -10.963 118.603 1.00 55.66 214 PRO A N 1
ATOM 1766 C CA . PRO A 1 214 ? -57.539 -9.964 119.642 1.00 55.66 214 PRO A CA 1
ATOM 1767 C C . PRO A 1 214 ? -57.549 -8.520 119.108 1.00 55.66 214 PRO A C 1
ATOM 1769 O O . PRO A 1 214 ? -58.403 -7.715 119.480 1.00 55.66 214 PRO A O 1
ATOM 1772 N N . THR A 1 215 ? -56.674 -8.221 118.143 1.00 58.34 215 THR A N 1
ATOM 1773 C CA . THR A 1 215 ? -56.571 -6.928 117.450 1.00 58.34 215 THR A CA 1
ATOM 1774 C C . THR A 1 215 ? -57.803 -6.605 116.590 1.00 58.34 215 THR A C 1
ATOM 1776 O O . THR A 1 215 ? -58.229 -5.454 116.529 1.00 58.34 215 THR A O 1
ATOM 1779 N N . SER A 1 216 ? -58.431 -7.609 115.965 1.00 56.50 216 SER A N 1
ATOM 1780 C CA . SER A 1 216 ? -59.654 -7.433 115.161 1.00 56.50 216 SER A CA 1
ATOM 1781 C C . SER A 1 216 ? -60.908 -7.211 116.022 1.00 56.50 216 SER A C 1
ATOM 1783 O O . SER A 1 216 ? -61.739 -6.368 115.683 1.00 56.50 216 SER A O 1
ATOM 1785 N N . ARG A 1 217 ? -61.001 -7.873 117.190 1.00 53.22 217 ARG A N 1
ATOM 1786 C CA . ARG A 1 217 ? -62.037 -7.609 118.210 1.00 53.22 217 ARG A CA 1
ATOM 1787 C C . ARG A 1 217 ? -61.907 -6.207 118.806 1.00 53.22 217 ARG A C 1
ATOM 1789 O O . ARG A 1 217 ? -62.920 -5.547 119.028 1.00 53.22 217 ARG A O 1
ATOM 1796 N N . ALA A 1 218 ? -60.679 -5.737 119.030 1.00 55.09 218 ALA A N 1
ATOM 1797 C CA . ALA A 1 218 ? -60.423 -4.382 119.511 1.00 55.09 218 ALA A CA 1
ATOM 1798 C C . ALA A 1 218 ? -60.801 -3.310 118.470 1.00 55.09 218 ALA A C 1
ATOM 1800 O O . ALA A 1 218 ? -61.368 -2.285 118.836 1.00 55.09 218 ALA A O 1
ATOM 1801 N N . ALA A 1 219 ? -60.554 -3.548 117.177 1.00 57.03 219 ALA A N 1
ATOM 1802 C CA . ALA A 1 219 ? -60.911 -2.611 116.108 1.00 57.03 219 ALA A CA 1
ATOM 1803 C C . ALA A 1 219 ? -62.432 -2.506 115.875 1.00 57.03 219 ALA A C 1
ATOM 1805 O O . ALA A 1 219 ? -62.946 -1.398 115.737 1.00 57.03 219 ALA A O 1
ATOM 1806 N N . ALA A 1 220 ? -63.167 -3.625 115.901 1.00 54.38 220 ALA A N 1
ATOM 1807 C CA . ALA A 1 220 ? -64.627 -3.614 115.760 1.00 54.38 220 ALA A CA 1
ATOM 1808 C C . ALA A 1 220 ? -65.328 -2.918 116.943 1.00 54.38 220 ALA A C 1
ATOM 1810 O O . ALA A 1 220 ? -66.275 -2.166 116.736 1.00 54.38 220 ALA A O 1
ATOM 1811 N N . LYS A 1 221 ? -64.821 -3.086 118.178 1.00 52.91 221 LYS A N 1
ATOM 1812 C CA . LYS A 1 221 ? -65.306 -2.314 119.338 1.00 52.91 221 LYS A CA 1
ATOM 1813 C C . LYS A 1 221 ? -64.961 -0.824 119.248 1.00 52.91 221 LYS A C 1
ATOM 1815 O O . LYS A 1 221 ? -65.751 -0.004 119.696 1.00 52.91 221 LYS A O 1
ATOM 1820 N N . ARG A 1 222 ? -63.819 -0.459 118.655 1.00 50.81 222 ARG A N 1
ATOM 1821 C CA . ARG A 1 222 ? -63.403 0.946 118.493 1.00 50.81 222 ARG A CA 1
ATOM 1822 C C . ARG A 1 222 ? -64.174 1.694 117.401 1.00 50.81 222 ARG A C 1
ATOM 1824 O O . ARG A 1 222 ? -64.307 2.905 117.513 1.00 50.81 222 ARG A O 1
ATOM 1831 N N . GLN A 1 223 ? -64.739 1.025 116.392 1.00 50.28 223 GLN A N 1
ATOM 1832 C CA . GLN A 1 223 ? -65.523 1.719 115.355 1.00 50.28 223 GLN A CA 1
ATOM 1833 C C . GLN A 1 223 ? -66.873 2.276 115.840 1.00 50.28 223 GLN A C 1
ATOM 1835 O O . GLN A 1 223 ? -67.422 3.151 115.182 1.00 50.28 223 GLN A O 1
ATOM 1840 N N . ILE A 1 224 ? -67.365 1.865 117.014 1.00 49.81 224 ILE A N 1
ATOM 1841 C CA . ILE A 1 224 ? -68.542 2.489 117.649 1.00 49.81 224 ILE A CA 1
ATOM 1842 C C . ILE A 1 224 ? -68.128 3.700 118.518 1.00 49.81 224 ILE A C 1
ATOM 1844 O O . ILE A 1 224 ? -68.962 4.523 118.875 1.00 49.81 224 ILE A O 1
ATOM 1848 N N . SER A 1 225 ? -66.833 3.868 118.819 1.00 47.53 225 SER A N 1
ATOM 1849 C CA . SER A 1 225 ? -66.330 4.862 119.789 1.00 47.53 225 SER A CA 1
ATOM 1850 C C . SER A 1 225 ? -65.436 5.961 119.194 1.00 47.53 225 SER A C 1
ATOM 1852 O O . SER A 1 225 ? -65.027 6.852 119.927 1.00 47.53 225 SER A O 1
ATOM 1854 N N . TYR A 1 226 ? -65.118 5.917 117.893 1.00 43.31 226 TYR A N 1
ATOM 1855 C CA . TYR A 1 226 ? -64.150 6.822 117.244 1.00 43.31 226 TYR A CA 1
ATOM 1856 C C . TYR A 1 226 ? -64.701 7.540 115.998 1.00 43.31 226 TYR A C 1
ATOM 1858 O O . TYR A 1 226 ? -63.965 7.816 115.055 1.00 43.31 226 TYR A O 1
ATOM 1866 N N . HIS A 1 227 ? -65.990 7.900 115.992 1.00 40.66 227 HIS A N 1
ATOM 1867 C CA . HIS A 1 227 ? -66.497 8.911 115.047 1.00 40.66 227 HIS A CA 1
ATOM 1868 C C . HIS A 1 227 ? -66.227 10.359 115.494 1.00 40.66 227 HIS A C 1
ATOM 1870 O O . HIS A 1 227 ? -66.629 11.298 114.812 1.00 40.66 227 HIS A O 1
ATOM 1876 N N . GLN A 1 228 ? -65.490 10.560 116.588 1.00 39.91 228 GLN A N 1
ATOM 1877 C CA . GLN A 1 228 ? -64.978 11.866 116.978 1.00 39.91 228 GLN A CA 1
ATOM 1878 C C . GLN A 1 228 ? -63.452 11.900 116.879 1.00 39.91 228 GLN A C 1
ATOM 1880 O O . GLN A 1 228 ? -62.751 11.179 117.580 1.00 39.91 228 GLN A O 1
ATOM 1885 N N . VAL A 1 229 ? -62.995 12.823 116.029 1.00 39.88 229 VAL A N 1
ATOM 1886 C CA . VAL A 1 229 ? -61.657 13.426 115.997 1.00 39.88 229 VAL A CA 1
ATOM 1887 C C . VAL A 1 229 ? -60.530 12.515 115.494 1.00 39.88 229 VAL A C 1
ATOM 1889 O O . VAL A 1 229 ? -59.995 11.694 116.226 1.00 39.88 229 VAL A O 1
ATOM 1892 N N . LEU A 1 230 ? -60.130 12.736 114.234 1.00 40.47 230 LEU A N 1
ATOM 1893 C CA . LEU A 1 230 ? -58.737 12.964 113.808 1.00 40.47 230 LEU A CA 1
ATOM 1894 C C . LEU A 1 230 ? -58.719 13.259 112.299 1.00 40.47 230 LEU A C 1
ATOM 1896 O O . LEU A 1 230 ? -58.472 12.412 111.446 1.00 40.47 230 LEU A O 1
ATOM 1900 N N . SER A 1 231 ? -59.015 14.513 111.979 1.00 37.25 231 SER A N 1
ATOM 1901 C CA . SER A 1 231 ? -58.613 15.160 110.739 1.00 37.25 231 SER A CA 1
ATOM 1902 C C . SER A 1 231 ? -57.104 15.412 110.772 1.00 37.25 231 SER A C 1
ATOM 1904 O O . SER A 1 231 ? -56.656 16.219 111.587 1.00 37.25 231 SER A O 1
ATOM 1906 N N . SER A 1 232 ? -56.356 14.720 109.903 1.00 41.06 232 SER A N 1
ATOM 1907 C CA . SER A 1 232 ? -55.045 15.049 109.280 1.00 41.06 232 SER A CA 1
ATOM 1908 C C . SER A 1 232 ? -54.275 13.741 109.018 1.00 41.06 232 SER A C 1
ATOM 1910 O O . SER A 1 232 ? -54.394 12.847 109.853 1.00 41.06 232 SER A O 1
ATOM 1912 N N . PRO A 1 233 ? -53.475 13.574 107.935 1.00 41.47 233 PRO A N 1
ATOM 1913 C CA . PRO A 1 233 ? -52.731 14.620 107.220 1.00 41.47 233 PRO A CA 1
ATOM 1914 C C . PRO A 1 233 ? -52.752 14.503 105.674 1.00 41.47 233 PRO A C 1
ATOM 1916 O O . PRO A 1 233 ? -52.800 13.413 105.113 1.00 41.47 233 PRO A O 1
ATOM 1919 N N . GLN A 1 234 ? -52.582 15.612 104.951 1.00 38.47 234 GLN A N 1
ATOM 1920 C CA . GLN A 1 234 ? -51.991 15.559 103.605 1.00 38.47 234 GLN A CA 1
ATOM 1921 C C . GLN A 1 234 ? -50.689 16.350 103.602 1.00 38.47 234 GLN A C 1
ATOM 1923 O O . GLN A 1 234 ? -50.608 17.526 103.264 1.00 38.47 234 GLN A O 1
ATOM 1928 N N . HIS A 1 235 ? -49.651 15.641 104.031 1.00 39.19 235 HIS A N 1
ATOM 1929 C CA . HIS A 1 235 ? -48.270 15.982 103.770 1.00 39.19 235 HIS A CA 1
ATOM 1930 C C . HIS A 1 235 ? -48.041 15.843 102.258 1.00 39.19 235 HIS A C 1
ATOM 1932 O O . HIS A 1 235 ? -47.944 14.738 101.731 1.00 39.19 235 HIS A O 1
ATOM 1938 N N . ASN A 1 236 ? -47.979 16.969 101.551 1.00 41.28 236 ASN A N 1
ATOM 1939 C CA . ASN A 1 236 ? -47.481 17.018 100.180 1.00 41.28 236 ASN A CA 1
ATOM 1940 C C . ASN A 1 236 ? -45.966 16.742 100.196 1.00 41.28 236 ASN A C 1
ATOM 1942 O O . ASN A 1 236 ? -45.246 17.453 100.903 1.00 41.28 236 ASN A O 1
ATOM 1946 N N . PRO A 1 237 ? -45.437 15.761 99.447 1.00 49.62 237 PRO A N 1
ATOM 1947 C CA . PRO A 1 237 ? -44.022 15.747 99.113 1.00 49.62 237 PRO A CA 1
ATOM 1948 C C . PRO A 1 237 ? -43.773 16.706 97.931 1.00 49.62 237 PRO A C 1
ATOM 1950 O O . PRO A 1 237 ? -44.498 16.653 96.933 1.00 49.62 237 PRO A O 1
ATOM 1953 N N . PRO A 1 238 ? -42.763 17.592 97.994 1.00 40.38 238 PRO A N 1
ATOM 1954 C CA . PRO A 1 238 ? -42.443 18.475 96.882 1.00 40.38 238 PRO A CA 1
ATOM 1955 C C . PRO A 1 238 ? -41.904 17.681 95.685 1.00 40.38 238 PRO A C 1
ATOM 1957 O O . PRO A 1 238 ? -40.964 16.890 95.799 1.00 40.38 238 PRO A O 1
ATOM 1960 N N . ARG A 1 239 ? -42.494 17.946 94.511 1.00 42.09 239 ARG A N 1
ATOM 1961 C CA . ARG A 1 239 ? -41.965 17.597 93.187 1.00 42.09 239 ARG A CA 1
ATOM 1962 C C . ARG A 1 239 ? -40.511 18.068 93.084 1.00 42.09 239 ARG A C 1
ATOM 1964 O O . ARG A 1 239 ? -40.252 19.262 92.964 1.00 42.09 239 ARG A O 1
ATOM 1971 N N . ARG A 1 240 ? -39.559 17.134 93.075 1.00 41.41 240 ARG A N 1
ATOM 1972 C CA . ARG A 1 240 ? -38.218 17.409 92.553 1.00 41.41 240 ARG A CA 1
ATOM 1973 C C . ARG A 1 240 ? -38.316 17.529 91.036 1.00 41.41 240 ARG A C 1
ATOM 1975 O O . ARG A 1 240 ? -38.639 16.564 90.349 1.00 41.41 240 ARG A O 1
ATOM 1982 N N . PHE A 1 241 ? -38.044 18.727 90.536 1.00 42.34 241 PHE A N 1
ATOM 1983 C CA . PHE A 1 241 ? -37.739 18.972 89.136 1.00 42.34 241 PHE A CA 1
ATOM 1984 C C . PHE A 1 241 ? -36.379 18.340 88.824 1.00 42.34 241 PHE A C 1
ATOM 1986 O O . PHE A 1 241 ? -35.359 18.774 89.351 1.00 42.34 241 PHE A O 1
ATOM 1993 N N . PHE A 1 242 ? -36.367 17.314 87.976 1.00 37.38 242 PHE A N 1
ATOM 1994 C CA . PHE A 1 242 ? -35.176 16.934 87.223 1.00 37.38 242 PHE A CA 1
ATOM 1995 C C . PHE A 1 242 ? -35.326 17.524 85.822 1.00 37.38 242 PHE A C 1
ATOM 1997 O O . PHE A 1 242 ? -36.163 17.092 85.031 1.00 37.38 242 PHE A O 1
ATOM 2004 N N . THR A 1 243 ? -34.533 18.548 85.533 1.00 43.00 243 THR A N 1
ATOM 2005 C CA . THR A 1 243 ? -34.358 19.123 84.201 1.00 43.00 243 THR A CA 1
ATOM 2006 C C . THR A 1 243 ? -33.448 18.207 83.379 1.00 43.00 243 THR A C 1
ATOM 2008 O O . THR A 1 243 ? -32.243 18.412 83.269 1.00 43.00 243 THR A O 1
ATOM 2011 N N . GLY A 1 244 ? -34.029 17.159 82.795 1.00 37.75 244 GLY A N 1
ATOM 2012 C CA . GLY A 1 244 ? -33.412 16.418 81.697 1.00 37.75 244 GLY A CA 1
ATOM 2013 C C . GLY A 1 244 ? -33.681 17.155 80.391 1.00 37.75 244 GLY A C 1
ATOM 2014 O O . GLY A 1 244 ? -34.820 17.195 79.933 1.00 37.75 244 GLY A O 1
ATOM 2015 N N . ARG A 1 245 ? -32.643 17.782 79.830 1.00 39.50 245 ARG A N 1
ATOM 2016 C CA . ARG A 1 245 ? -32.673 18.491 78.545 1.00 39.50 245 ARG A CA 1
ATOM 2017 C C . ARG A 1 245 ? -33.293 17.621 77.448 1.00 39.50 245 ARG A C 1
ATOM 2019 O O . ARG A 1 245 ? -32.738 16.598 77.063 1.00 39.50 245 ARG A O 1
ATOM 2026 N N . THR A 1 246 ? -34.411 18.090 76.916 1.00 35.69 246 THR A N 1
ATOM 2027 C CA . THR A 1 246 ? -34.936 17.747 75.600 1.00 35.69 246 THR A CA 1
ATOM 2028 C C . THR A 1 246 ? -34.021 18.365 74.541 1.00 35.69 246 THR A C 1
ATOM 2030 O O . THR A 1 246 ? -33.894 19.584 74.451 1.00 35.69 246 THR A O 1
ATOM 2033 N N . THR A 1 247 ? -33.364 17.547 73.721 1.00 40.88 247 THR A N 1
ATOM 2034 C CA . THR A 1 247 ? -32.835 18.020 72.437 1.00 40.88 247 THR A CA 1
ATOM 2035 C C . THR A 1 247 ? -34.022 18.220 71.511 1.00 40.88 247 THR A C 1
ATOM 2037 O O . THR A 1 247 ? -34.589 17.261 70.988 1.00 40.88 247 THR A O 1
ATOM 2040 N N . GLN A 1 248 ? -34.435 19.479 71.386 1.00 36.72 248 GLN A N 1
ATOM 2041 C CA . GLN A 1 248 ? -35.347 19.923 70.350 1.00 36.72 248 GLN A CA 1
ATOM 2042 C C . GLN A 1 248 ? -34.782 19.558 68.977 1.00 36.72 248 GLN A C 1
ATOM 2044 O O . GLN A 1 248 ? -33.661 19.922 68.627 1.00 36.72 248 GLN A O 1
ATOM 2049 N N . HIS A 1 249 ? -35.619 18.891 68.189 1.00 37.84 249 HIS A N 1
ATOM 2050 C CA . HIS A 1 249 ? -35.719 19.178 66.771 1.00 37.84 249 HIS A CA 1
ATOM 2051 C C . HIS A 1 249 ? -35.915 20.691 66.596 1.00 37.84 249 HIS A C 1
ATOM 2053 O O . HIS A 1 249 ? -36.941 21.226 67.012 1.00 37.84 249 HIS A O 1
ATOM 2059 N N . GLN A 1 250 ? -34.948 21.364 65.979 1.00 35.25 250 GLN A N 1
ATOM 2060 C CA . GLN A 1 250 ? -35.214 22.575 65.215 1.00 35.25 250 GLN A CA 1
ATOM 2061 C C . GLN A 1 250 ? -35.069 22.223 63.741 1.00 35.25 250 GLN A C 1
ATOM 2063 O O . GLN A 1 250 ? -33.975 22.033 63.216 1.00 35.25 250 GLN A O 1
ATOM 2068 N N . SER A 1 251 ? -36.223 22.085 63.103 1.00 42.41 251 SER A N 1
ATOM 2069 C CA . SER A 1 251 ? -36.427 22.507 61.731 1.00 42.41 251 SER A CA 1
ATOM 2070 C C . SER A 1 251 ? -36.285 24.027 61.675 1.00 42.41 251 SER A C 1
ATOM 2072 O O . SER A 1 251 ? -37.085 24.747 62.274 1.00 42.41 251 SER A O 1
ATOM 2074 N N . THR A 1 252 ? -35.295 24.496 60.934 1.00 38.06 252 THR A N 1
ATOM 2075 C CA . THR A 1 252 ? -35.348 25.785 60.253 1.00 38.06 252 THR A CA 1
ATOM 2076 C C . THR A 1 252 ? -34.990 25.498 58.807 1.00 38.06 252 THR A C 1
ATOM 2078 O O . THR A 1 252 ? -33.821 25.274 58.488 1.00 38.06 252 THR A O 1
ATOM 2081 N N . ASP A 1 253 ? -36.018 25.456 57.960 1.00 47.03 253 ASP A N 1
ATOM 2082 C CA . ASP A 1 253 ? -35.888 25.925 56.588 1.00 47.03 253 ASP A CA 1
ATOM 2083 C C . ASP A 1 253 ? -35.257 27.320 56.652 1.00 47.03 253 ASP A C 1
ATOM 2085 O O . ASP A 1 253 ? -35.787 28.232 57.289 1.00 47.03 253 ASP A O 1
ATOM 2089 N N . SER A 1 254 ? -34.074 27.441 56.065 1.00 34.94 254 SER A N 1
ATOM 2090 C CA . SER A 1 254 ? -33.385 28.701 55.834 1.00 34.94 254 SER A CA 1
ATOM 2091 C C . SER A 1 254 ? -32.912 28.651 54.393 1.00 34.94 254 SER A C 1
ATOM 2093 O O . SER A 1 254 ? -31.946 27.954 54.079 1.00 34.94 254 SER A O 1
ATOM 2095 N N . ASP A 1 255 ? -33.619 29.374 53.527 1.00 45.97 255 ASP A N 1
ATOM 2096 C CA . ASP A 1 255 ? -33.127 29.793 52.221 1.00 45.97 255 ASP A CA 1
ATOM 2097 C C . ASP A 1 255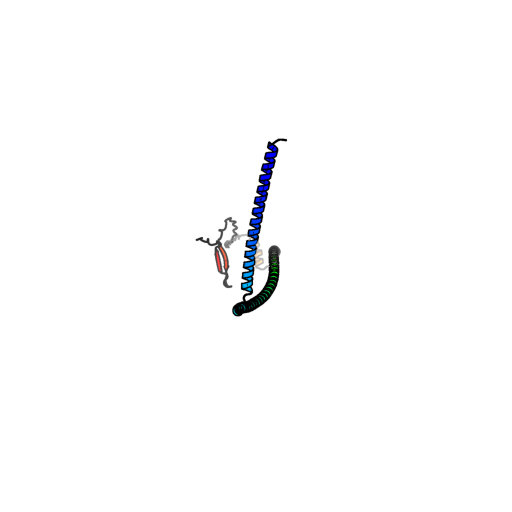 ? -31.918 30.716 52.437 1.00 45.97 255 ASP A C 1
ATOM 2099 O O . ASP A 1 255 ? -32.049 31.932 52.521 1.00 45.97 255 ASP A O 1
ATOM 2103 N N . GLU A 1 256 ? -30.725 30.139 52.555 1.00 37.16 256 GLU A N 1
ATOM 2104 C CA . GLU A 1 256 ? -29.481 30.845 52.263 1.00 37.16 256 GLU A CA 1
ATOM 2105 C C . GLU A 1 256 ? -28.584 29.955 51.402 1.00 37.16 256 GLU A C 1
ATOM 2107 O O . GLU A 1 256 ? -28.258 28.815 51.747 1.00 37.16 256 GLU A O 1
ATOM 2112 N N . GLU A 1 257 ? -28.203 30.489 50.240 1.00 44.34 257 GLU A N 1
ATOM 2113 C CA . GLU A 1 257 ? -27.244 29.880 49.327 1.00 44.34 257 GLU A CA 1
ATOM 2114 C C . GLU A 1 257 ? -25.962 29.477 50.077 1.00 44.34 257 GLU A C 1
ATOM 2116 O O . GLU A 1 257 ? -25.344 30.310 50.746 1.00 44.34 257 GLU A O 1
ATOM 2121 N N . PRO A 1 258 ? -25.468 28.233 49.942 1.00 46.12 258 PRO A N 1
ATOM 2122 C CA . PRO A 1 258 ? -24.173 27.901 50.505 1.00 46.12 258 PRO A CA 1
ATOM 2123 C C . PRO A 1 258 ? 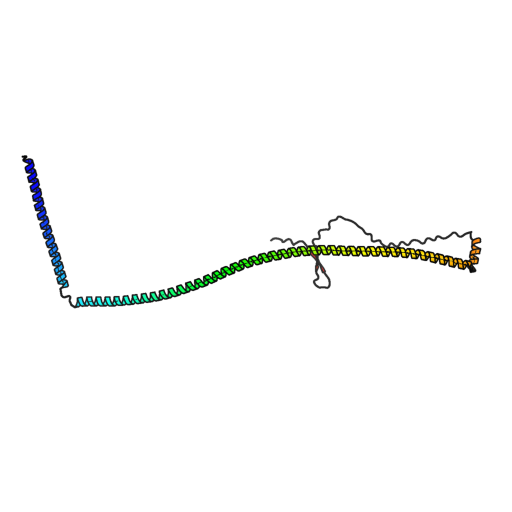-23.082 28.644 49.712 1.00 46.12 258 PRO A C 1
ATOM 2125 O O . PRO A 1 258 ? -23.135 28.681 48.476 1.00 46.12 258 PRO A O 1
ATOM 2128 N N . PRO A 1 259 ? -22.033 29.187 50.361 1.00 48.38 259 PRO A N 1
ATOM 2129 C CA . PRO A 1 259 ? -20.925 29.793 49.636 1.00 48.38 259 PRO A CA 1
ATOM 2130 C C . PRO A 1 259 ? -20.319 28.740 48.702 1.00 48.38 259 PRO A C 1
ATOM 2132 O O . PRO A 1 259 ? -19.991 27.634 49.138 1.00 48.38 259 PRO A O 1
ATOM 2135 N N . LYS A 1 260 ? -20.180 29.071 47.409 1.00 53.25 260 LYS A N 1
ATOM 2136 C CA . LYS A 1 260 ? -19.566 28.213 46.379 1.00 53.25 260 LYS A CA 1
ATOM 2137 C C . LYS A 1 260 ? -18.149 27.814 46.814 1.00 53.25 260 LYS A C 1
ATOM 2139 O O . LYS A 1 260 ? -17.179 28.530 46.561 1.00 53.25 260 LYS A O 1
ATOM 2144 N N . LYS A 1 261 ? -18.027 26.669 47.489 1.00 50.66 261 LYS A N 1
ATOM 2145 C CA . LYS A 1 261 ? -16.757 26.090 47.939 1.00 50.66 261 LYS A CA 1
ATOM 2146 C C . LYS A 1 261 ? -15.911 25.758 46.704 1.00 50.66 261 LYS A C 1
ATOM 2148 O O . LYS A 1 261 ? -16.244 24.860 45.940 1.00 50.66 261 LYS A O 1
ATOM 2153 N N . LYS A 1 262 ? -14.805 26.484 46.507 1.00 59.34 262 LYS A N 1
ATOM 2154 C CA . LYS A 1 262 ? -13.825 26.275 45.420 1.00 59.34 262 LYS A CA 1
ATOM 2155 C C . LYS A 1 262 ? -12.834 25.143 45.713 1.00 59.34 262 LYS A C 1
ATOM 2157 O O . LYS A 1 262 ? -11.706 25.188 45.233 1.00 59.34 262 LYS A O 1
ATOM 2162 N N . TYR A 1 263 ? -13.215 24.166 46.530 1.00 57.38 263 TYR A N 1
ATOM 2163 C CA . TYR A 1 263 ? -12.320 23.094 46.947 1.00 57.38 263 TYR A CA 1
ATOM 2164 C C . TYR A 1 263 ? -13.044 21.755 46.878 1.00 57.38 263 TYR A C 1
ATOM 2166 O O . TYR A 1 263 ? -14.151 21.625 47.399 1.00 57.38 263 TYR A O 1
ATOM 2174 N N . CYS A 1 264 ? -12.422 20.772 46.231 1.00 57.00 264 CYS A N 1
ATOM 2175 C CA . CYS A 1 264 ? -12.865 19.384 46.285 1.00 57.00 264 CYS A CA 1
ATOM 2176 C C . CYS A 1 264 ? -12.104 18.680 47.406 1.00 57.00 264 CYS A C 1
ATOM 2178 O O . CYS A 1 264 ? -10.878 18.781 47.500 1.00 57.00 264 CYS A O 1
ATOM 2180 N N . GLU A 1 265 ? -12.838 17.968 48.255 1.00 52.69 265 GLU A N 1
ATOM 2181 C CA . GLU A 1 265 ? -12.242 17.098 49.259 1.00 52.69 265 GLU A CA 1
ATOM 2182 C C . GLU A 1 265 ? -11.862 15.772 48.605 1.00 52.69 265 GLU A C 1
ATOM 2184 O O . GLU A 1 265 ? -12.707 15.102 48.009 1.00 52.69 265 GLU A O 1
ATOM 2189 N N . VAL A 1 266 ? -10.592 15.389 48.718 1.00 60.34 266 VAL A N 1
ATOM 2190 C CA . VAL A 1 266 ? -10.108 14.091 48.243 1.00 60.34 266 VAL A CA 1
ATOM 2191 C C . VAL A 1 266 ? -9.427 13.384 49.409 1.00 60.34 266 VAL A C 1
ATOM 2193 O O . VAL A 1 266 ? -8.529 13.931 50.052 1.00 60.34 266 VAL A O 1
ATOM 2196 N N . LEU A 1 267 ? -9.878 12.164 49.706 1.00 57.00 267 LEU A N 1
ATOM 2197 C CA . LEU A 1 267 ? -9.227 11.280 50.669 1.00 57.00 267 LEU A CA 1
ATOM 2198 C C . LEU A 1 267 ? -8.076 10.578 49.952 1.00 57.00 267 LEU A C 1
ATOM 2200 O O . LEU A 1 267 ? -8.303 9.713 49.109 1.00 57.00 267 LEU A O 1
ATOM 2204 N N . ILE A 1 268 ? -6.844 10.960 50.277 1.00 57.75 268 ILE A N 1
ATOM 2205 C CA . ILE A 1 268 ? -5.648 10.325 49.722 1.00 57.75 268 ILE A CA 1
ATOM 2206 C C . ILE A 1 268 ? -5.043 9.459 50.826 1.00 57.75 268 ILE A C 1
ATOM 2208 O O . ILE A 1 268 ? -4.678 9.945 51.896 1.00 57.75 268 ILE A O 1
ATOM 2212 N N . SER A 1 269 ? -4.963 8.153 50.574 1.00 54.78 269 SER A N 1
ATOM 2213 C CA . SER A 1 269 ? -4.310 7.172 51.444 1.00 54.78 269 SER A CA 1
ATOM 2214 C C . SER A 1 269 ? -3.003 6.727 50.776 1.00 54.78 269 SER A C 1
ATOM 2216 O O . SER A 1 269 ? -3.025 5.827 49.940 1.00 54.78 269 SER A O 1
ATOM 2218 N N . PRO A 1 270 ? -1.852 7.342 51.103 1.00 58.03 270 PRO A N 1
ATOM 2219 C CA . PRO A 1 270 ? -0.561 6.875 50.600 1.00 58.03 270 PRO A CA 1
ATOM 2220 C C . PRO A 1 270 ? -0.067 5.619 51.346 1.00 58.03 270 PRO A C 1
ATOM 2222 O O . PRO A 1 270 ? 0.853 4.949 50.890 1.00 58.03 270 PRO A O 1
ATOM 2225 N N . SER A 1 271 ? -0.695 5.246 52.469 1.00 57.09 271 SER A N 1
ATOM 2226 C CA . SER A 1 271 ? -0.527 3.944 53.121 1.00 57.09 271 SER A CA 1
ATOM 2227 C C . SER A 1 271 ? -1.849 3.501 53.762 1.00 57.09 271 SER A C 1
ATOM 2229 O O . SER A 1 271 ? -2.627 4.323 54.254 1.00 57.09 271 SER A O 1
ATOM 2231 N N . LYS A 1 272 ? -2.130 2.192 53.726 1.00 56.91 272 LYS A N 1
ATOM 2232 C CA . LYS A 1 272 ? -3.413 1.547 54.080 1.00 56.91 272 LYS A CA 1
ATOM 2233 C C . LYS A 1 272 ? -3.831 1.651 55.562 1.00 56.91 272 LYS A C 1
ATOM 2235 O O . LYS A 1 272 ? -4.528 0.761 56.042 1.00 56.91 272 LYS A O 1
ATOM 2240 N N . LYS A 1 273 ? -3.386 2.653 56.328 1.00 58.56 273 LYS A N 1
ATOM 2241 C CA . LYS A 1 273 ? -3.648 2.689 57.777 1.00 58.56 273 LYS A CA 1
ATOM 2242 C C . LYS A 1 273 ? -4.435 3.894 58.289 1.00 58.56 273 LYS A C 1
ATOM 2244 O O . LYS A 1 273 ? -5.198 3.675 59.216 1.00 58.56 273 LYS A O 1
ATOM 2249 N N . LEU A 1 274 ? -4.392 5.081 57.671 1.00 53.72 274 LEU A N 1
ATOM 2250 C CA . LEU A 1 274 ? -5.329 6.186 57.964 1.00 53.72 274 LEU A CA 1
ATOM 2251 C C . LEU A 1 274 ? -5.473 7.113 56.735 1.00 53.72 274 LEU A C 1
ATOM 2253 O O . LEU A 1 274 ? -4.451 7.458 56.139 1.00 53.72 274 LEU A O 1
ATOM 2257 N N . PRO A 1 275 ? -6.691 7.516 56.319 1.00 52.00 275 PRO A N 1
ATOM 2258 C CA . PRO A 1 275 ? -6.859 8.454 55.212 1.00 52.00 275 PRO A CA 1
ATOM 2259 C C . PRO A 1 275 ? -6.609 9.900 55.670 1.00 52.00 275 PRO A C 1
ATOM 2261 O O . PRO A 1 275 ? -7.244 10.385 56.606 1.00 52.00 275 PRO A O 1
ATOM 2264 N N . SER A 1 276 ? -5.710 10.603 54.980 1.00 56.72 276 SER A N 1
ATOM 2265 C CA . SER A 1 276 ? -5.435 12.024 55.215 1.00 56.72 276 SER A CA 1
ATOM 2266 C C . SER A 1 276 ? -6.376 12.882 54.367 1.00 56.72 276 SER A C 1
ATOM 2268 O O . SER A 1 276 ? -6.510 12.663 53.159 1.00 56.72 276 SER A O 1
ATOM 2270 N N . ARG A 1 277 ? -7.043 13.864 54.986 1.00 61.38 277 ARG A N 1
ATOM 2271 C CA . ARG A 1 277 ? -7.981 14.773 54.305 1.00 61.38 277 ARG A CA 1
ATOM 2272 C C . ARG A 1 277 ? -7.201 15.931 53.680 1.00 61.38 277 ARG A C 1
ATOM 2274 O O . ARG A 1 277 ? -6.615 16.729 54.405 1.00 61.38 277 ARG A O 1
ATOM 2281 N N . VAL A 1 278 ? -7.187 16.020 52.349 1.00 56.50 278 VAL A N 1
ATOM 2282 C CA . VAL A 1 278 ? -6.495 17.087 51.604 1.00 56.50 278 VAL A CA 1
ATOM 2283 C C . VAL A 1 278 ? -7.524 17.911 50.825 1.00 56.50 278 VAL A C 1
ATOM 2285 O O . VAL A 1 278 ? -8.404 17.350 50.171 1.00 56.50 278 VAL A O 1
ATOM 2288 N N . MET A 1 279 ? -7.430 19.244 50.907 1.00 65.12 279 MET A N 1
ATOM 2289 C CA . MET A 1 279 ? -8.291 20.171 50.160 1.00 65.12 279 MET A CA 1
ATOM 2290 C C . MET A 1 279 ? -7.565 20.682 48.914 1.00 65.12 279 MET A C 1
ATOM 2292 O O . MET A 1 279 ? -6.513 21.308 49.034 1.00 65.12 279 MET A O 1
ATOM 2296 N N . LEU A 1 280 ? -8.131 20.445 47.726 1.00 59.19 280 LEU A N 1
ATOM 2297 C CA . LEU A 1 280 ? -7.562 20.904 46.453 1.00 59.19 280 LEU A CA 1
ATOM 2298 C C . LEU A 1 280 ? -8.430 22.005 45.826 1.00 59.19 280 LEU A C 1
ATOM 2300 O O . LEU A 1 280 ? -9.646 21.818 45.742 1.00 59.19 280 LEU A O 1
ATOM 2304 N N . PRO A 1 281 ? -7.851 23.134 45.373 1.00 58.16 281 PRO A N 1
ATOM 2305 C CA . PRO A 1 281 ? -8.601 24.194 44.705 1.00 58.16 281 PRO A CA 1
ATOM 2306 C C . PRO A 1 281 ? -9.134 23.734 43.338 1.00 58.16 281 PRO A C 1
ATOM 2308 O O . PRO A 1 281 ? -8.414 23.125 42.553 1.00 58.16 281 PRO A O 1
ATOM 2311 N N . THR A 1 282 ? -10.392 24.055 43.027 1.00 60.91 282 THR A N 1
ATOM 2312 C CA . THR A 1 282 ? -11.083 23.649 41.786 1.00 60.91 282 THR A CA 1
ATOM 2313 C C . THR A 1 282 ? -10.929 24.642 40.632 1.00 60.91 282 THR A C 1
ATOM 2315 O O . THR A 1 282 ? -11.370 24.368 39.516 1.00 60.91 282 THR A O 1
ATOM 2318 N N . SER A 1 283 ? -10.294 25.796 40.856 1.00 59.78 283 SER A N 1
ATOM 2319 C CA . SER A 1 283 ? -10.011 26.776 39.802 1.00 59.78 283 SER A CA 1
ATOM 2320 C C . SER A 1 283 ? -8.598 26.604 39.249 1.00 59.78 283 SER A C 1
ATOM 2322 O O . SER A 1 283 ? -7.633 26.673 40.010 1.00 59.78 283 SER A O 1
ATOM 2324 N N . LYS A 1 284 ? -8.477 26.447 37.923 1.00 56.53 284 LYS A N 1
ATOM 2325 C CA . LYS A 1 284 ? -7.186 26.428 37.219 1.00 56.53 284 LYS A CA 1
ATOM 2326 C C . LYS A 1 284 ? -6.393 27.713 37.524 1.00 56.53 284 LYS A C 1
ATOM 2328 O O . LYS A 1 284 ? -7.007 28.787 37.531 1.00 56.53 284 LYS A O 1
ATOM 2333 N N . PRO A 1 285 ? -5.071 27.642 37.763 1.00 54.00 285 PRO A N 1
ATOM 2334 C CA . PRO A 1 285 ? -4.248 28.842 37.843 1.00 54.00 285 PRO A CA 1
ATOM 2335 C C . PRO A 1 285 ? -4.393 29.610 36.524 1.00 54.00 285 PRO A C 1
ATOM 2337 O O . PRO A 1 285 ? -4.323 29.027 35.446 1.00 54.00 285 PRO A O 1
ATOM 2340 N N . LYS A 1 286 ? -4.687 30.912 36.607 1.00 51.94 286 LYS A N 1
ATOM 2341 C CA . LYS A 1 286 ? -4.674 31.782 35.430 1.00 51.94 286 LYS A CA 1
ATOM 2342 C C . LYS A 1 286 ? -3.235 31.830 34.927 1.00 51.94 286 LYS A C 1
ATOM 2344 O O . LYS A 1 286 ? -2.392 32.439 35.584 1.00 51.94 286 LYS A O 1
ATOM 2349 N N . ASP A 1 287 ? -2.975 31.202 33.787 1.00 47.44 287 ASP A N 1
ATOM 2350 C CA . ASP A 1 287 ? -1.707 31.341 33.082 1.00 47.44 287 ASP A CA 1
ATOM 2351 C C . ASP A 1 287 ? -1.500 32.822 32.748 1.00 47.44 287 ASP A C 1
ATOM 2353 O O . ASP A 1 287 ? -2.248 33.424 31.969 1.00 47.44 287 ASP A O 1
ATOM 2357 N N . LYS A 1 288 ? -0.498 33.432 33.386 1.00 46.50 288 LYS A N 1
ATOM 2358 C CA . LYS A 1 288 ? 0.058 34.709 32.944 1.00 46.50 288 LYS A CA 1
ATOM 2359 C C . LYS A 1 288 ? 0.704 34.447 31.588 1.00 46.50 288 LYS A C 1
ATOM 2361 O O . LYS A 1 288 ? 1.754 33.817 31.522 1.00 46.50 288 LYS A O 1
ATOM 2366 N N . LYS A 1 289 ? 0.055 34.896 30.514 1.00 45.28 289 LYS A N 1
ATOM 2367 C CA . LYS A 1 289 ? 0.690 34.981 29.199 1.00 45.28 289 LYS A CA 1
ATOM 2368 C C . LYS A 1 289 ? 1.816 36.013 29.295 1.00 45.28 289 LYS A C 1
ATOM 2370 O O . LYS A 1 289 ? 1.543 37.169 29.620 1.00 45.28 289 LYS A O 1
ATOM 2375 N N . HIS A 1 290 ? 3.045 35.546 29.099 1.00 42.81 290 HIS A N 1
ATOM 2376 C CA . HIS A 1 290 ? 4.163 36.371 28.657 1.00 42.81 290 HIS A CA 1
ATOM 2377 C C . HIS A 1 290 ? 4.011 36.673 27.168 1.00 42.81 290 HIS A C 1
ATOM 2379 O O . HIS A 1 290 ? 3.463 35.797 26.455 1.00 42.81 290 HIS A O 1
#

Foldseek 3Di:
DDPVVVVVVVVVVVVVVVVVVVVVVVVVVVVVVVVVVVVVVVVVVVVVVCVVPVPPPPVVVVVVVVVVVVVVVVVVVVVVVVVVVVVVVVVVVVVVVVVVVVVVVVVVVVVVVVVVVVVVVVVVVVVVVVVVVVVVVVVVVVVVVVVVVVVVVVVVVVVVVVVVVVVVVVVVVVVVVVVVVVVVVVVVVVVVVVVVVVVVVVVVVVCCVVPPDPVSVVVVVCVVVPPDDDDDDDDDDDDDDDPDDDPDDDDDPDPDDDPPPQWDWDFDPPDPPDTDTDTDGNDDPPDDDD

Sequence (290 aa):
MDEAATLELQSVKEVVDNIRKDTKHMLMSMKQEQMKTSDFFANQLRHLRDICLEPAESSAYRHGVEIAERNATLLSKTEEDIFQALNHNKDKLSSALVKAKLLKETIMKDTLIAEKEIVEREQLKLRKQELKLQSILANQKIQEDILKIKELNKQERQENHKREMEKRERQQTHLSNVTSEQKKAEQRLKETKRQVEDVEHKRRFNQRVKSPTPTSRAAAKRQISYHQVLSSPQHNPPRRFFTGRTTQHQSTDSDEEPPKKKYCEVLISPSKKLPSRVMLPTSKPKDKKH

pLDDT: mean 76.68, std 20.27, range [34.94, 98.06]